Protein AF-A0A6J5FB71-F1 (afdb_monomer)

Nearest PDB structures (foldseek):
  8q3w-assembly1_A  TM=9.561E-01  e=3.980E-05  Geobacillus stearothermophilus
  5bq5-assembly3_C  TM=9.610E-01  e=1.516E-04  Geobacillus stearothermophilus
  8q4d-assembly1_O  TM=8.743E-01  e=1.126E-03  Geobacillus stearothermophilus
  7bv3-assembly1_A  TM=3.740E-01  e=1.541E+00  Siraitia grosvenorii
  8wdw-assembly2_B  TM=2.388E-01  e=1.647E+00  uncultured bacterium

Foldseek 3Di:
DDAEEEAEAQQPAQDELVVVVVLLVVLVVPQPPYHYHYDYPDDLVCSCVSHPPHPCSVVSVCSDPVPDDDDDDDDDDPVVVVVVVVVVVVVVVVVVVVPDDDDPDDDPPQQDADPVRHSDPPPDDDDPPDDPVNVVVVVVVVVVVVVVCCVVCVVVVVVVVVVVPPPPPPPPDPPDDDDD

Solvent-accessible surface area (backbone atoms only — not comparable to full-atom values): 11538 Å² total; per-residue (Å²): 134,88,76,72,44,80,45,75,60,48,62,78,59,78,44,57,49,70,61,49,52,55,49,40,51,54,49,61,73,28,57,99,75,53,61,71,47,75,43,56,92,54,61,78,83,56,47,58,70,25,34,59,87,37,83,57,50,66,62,39,52,49,62,52,59,76,82,50,86,85,82,86,85,83,78,79,59,65,68,56,52,52,51,49,54,55,50,51,53,51,52,53,52,52,52,57,60,68,73,54,73,99,68,96,81,83,78,91,77,76,64,73,63,43,98,84,72,32,73,60,76,83,91,75,75,81,65,94,82,63,49,74,67,60,54,46,53,53,50,51,53,52,50,53,50,50,50,55,51,41,73,78,39,38,72,63,51,51,50,52,51,50,59,72,64,50,73,82,78,73,78,70,76,82,75,80,73,77,95,126

Structure (mmCIF, N/CA/C/O backbone):
data_AF-A0A6J5FB71-F1
#
_entry.id   AF-A0A6J5FB71-F1
#
loop_
_atom_site.group_PDB
_atom_site.id
_atom_site.type_symbol
_atom_site.label_atom_id
_atom_site.label_alt_id
_atom_site.label_comp_id
_atom_site.label_asym_id
_atom_site.label_entity_id
_atom_site.label_seq_id
_atom_site.pdbx_PDB_ins_code
_atom_site.Cartn_x
_atom_site.Cartn_y
_atom_site.Cartn_z
_atom_site.occupancy
_atom_site.B_iso_or_equiv
_atom_site.auth_seq_id
_atom_site.auth_comp_id
_atom_site.auth_asym_id
_atom_site.auth_atom_id
_atom_site.pdbx_PDB_model_num
ATOM 1 N N . MET A 1 1 ? -5.262 -21.318 -10.935 1.00 47.22 1 MET A N 1
ATOM 2 C CA . MET A 1 1 ? -5.357 -19.924 -11.424 1.00 47.22 1 MET A CA 1
ATOM 3 C C . MET A 1 1 ? -4.884 -19.038 -10.276 1.00 47.22 1 MET A C 1
ATOM 5 O O . MET A 1 1 ? -5.493 -19.114 -9.223 1.00 47.22 1 MET A O 1
ATOM 9 N N . LEU A 1 2 ? -3.740 -18.346 -10.374 1.00 54.03 2 LEU A N 1
ATOM 10 C CA . LEU A 1 2 ? -3.257 -17.538 -9.239 1.00 54.03 2 LEU A CA 1
ATOM 11 C C . LEU A 1 2 ? -4.089 -16.243 -9.140 1.00 54.03 2 LEU A C 1
ATOM 13 O O . LEU A 1 2 ? -4.237 -15.582 -10.173 1.00 54.03 2 LEU A O 1
ATOM 17 N N . PRO A 1 3 ? -4.610 -15.888 -7.951 1.00 83.75 3 PRO A N 1
ATOM 18 C CA . PRO A 1 3 ? -5.465 -14.718 -7.746 1.00 83.75 3 PRO A CA 1
ATOM 19 C C . PRO A 1 3 ? -4.721 -13.390 -7.979 1.00 83.75 3 PRO A C 1
ATOM 21 O O . PRO A 1 3 ? -3.513 -13.353 -8.267 1.00 83.75 3 PRO A O 1
ATOM 24 N N . ALA A 1 4 ? -5.458 -12.279 -7.887 1.00 83.69 4 ALA A N 1
ATOM 25 C CA . ALA A 1 4 ? -4.890 -10.932 -7.866 1.00 83.69 4 ALA A CA 1
ATOM 26 C C . ALA A 1 4 ? -3.845 -10.794 -6.740 1.00 83.69 4 ALA A C 1
ATOM 28 O O . ALA A 1 4 ? -3.968 -11.422 -5.692 1.00 83.69 4 ALA A O 1
ATOM 29 N N . THR A 1 5 ? -2.799 -9.996 -6.969 1.00 88.56 5 THR A N 1
ATOM 30 C CA . THR A 1 5 ? -1.764 -9.717 -5.958 1.00 88.56 5 THR A CA 1
ATOM 31 C C . THR A 1 5 ? -1.922 -8.289 -5.461 1.00 88.56 5 THR A C 1
ATOM 33 O O . THR A 1 5 ? -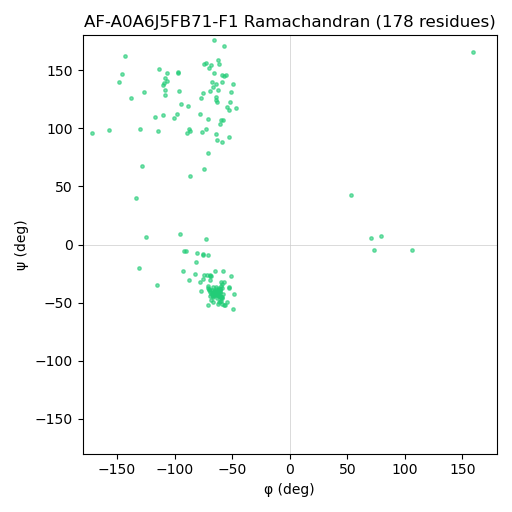1.956 -7.373 -6.281 1.00 88.56 5 THR A O 1
ATOM 36 N N . LEU A 1 6 ? -1.987 -8.113 -4.139 1.00 91.81 6 LEU A N 1
ATOM 37 C CA . LEU A 1 6 ? -1.859 -6.815 -3.480 1.00 91.81 6 LEU A CA 1
ATOM 38 C C . LEU A 1 6 ? -0.416 -6.614 -3.018 1.00 91.81 6 LEU A C 1
ATOM 40 O O . LEU A 1 6 ? 0.169 -7.496 -2.390 1.00 91.81 6 LEU A O 1
ATOM 44 N N . ILE A 1 7 ? 0.135 -5.447 -3.324 1.00 90.31 7 ILE A N 1
ATOM 45 C CA . ILE A 1 7 ? 1.408 -4.965 -2.800 1.00 90.31 7 ILE A CA 1
ATOM 46 C C . ILE A 1 7 ? 1.093 -3.702 -2.007 1.00 90.31 7 ILE A C 1
ATOM 48 O O . ILE A 1 7 ? 0.708 -2.688 -2.586 1.00 90.31 7 ILE A O 1
ATOM 52 N N . ASP A 1 8 ? 1.221 -3.785 -0.690 1.00 90.44 8 ASP A N 1
ATOM 53 C CA . ASP A 1 8 ? 0.869 -2.692 0.211 1.00 90.44 8 ASP A CA 1
ATOM 54 C C . ASP A 1 8 ? 2.103 -1.859 0.598 1.00 90.44 8 ASP A C 1
ATOM 56 O O . ASP A 1 8 ? 3.218 -2.381 0.667 1.00 90.44 8 ASP A O 1
ATOM 60 N N . GLU A 1 9 ? 1.887 -0.565 0.833 1.00 86.88 9 GLU A N 1
ATOM 61 C CA . GLU A 1 9 ? 2.846 0.403 1.383 1.00 86.88 9 GLU A CA 1
ATOM 62 C C . GLU A 1 9 ? 4.198 0.480 0.649 1.00 86.88 9 GLU A C 1
ATOM 64 O O . GLU A 1 9 ? 5.271 0.601 1.255 1.00 86.88 9 GLU A O 1
ATOM 69 N N . VAL A 1 10 ? 4.171 0.468 -0.687 1.00 85.31 10 VAL A N 1
ATOM 70 C CA . VAL A 1 10 ? 5.388 0.726 -1.464 1.00 85.31 10 VAL A CA 1
ATOM 71 C C . VAL A 1 10 ? 5.854 2.156 -1.199 1.00 85.31 10 VAL A C 1
ATOM 73 O O . VAL A 1 10 ? 5.104 3.105 -1.393 1.00 85.31 10 VAL A O 1
ATOM 76 N N . GLY A 1 11 ? 7.106 2.309 -0.767 1.00 76.12 11 GLY A N 1
ATOM 77 C CA . GLY A 1 11 ? 7.709 3.624 -0.531 1.00 76.12 11 GLY A CA 1
ATOM 78 C C . GLY A 1 11 ? 7.881 4.024 0.928 1.00 76.12 11 GLY A C 1
ATOM 79 O O . GLY A 1 11 ? 8.512 5.046 1.188 1.00 76.12 11 GLY A O 1
ATOM 80 N N . TYR A 1 12 ? 7.399 3.218 1.878 1.00 76.94 12 TYR A N 1
ATOM 81 C CA . TYR A 1 12 ? 7.570 3.515 3.302 1.00 76.94 12 TYR A CA 1
ATOM 82 C C . TYR A 1 12 ? 8.982 3.204 3.827 1.00 76.94 12 TYR A C 1
ATOM 84 O O . TYR A 1 12 ? 9.546 3.975 4.601 1.00 76.94 12 TYR A O 1
ATOM 92 N N . LEU A 1 13 ? 9.575 2.089 3.388 1.00 75.12 13 LEU A N 1
ATOM 93 C CA . LEU A 1 13 ? 10.944 1.695 3.732 1.00 75.12 13 LEU A CA 1
ATOM 94 C C . LEU A 1 13 ? 11.865 1.864 2.525 1.00 75.12 13 LEU A C 1
ATOM 96 O O . LEU A 1 13 ? 11.470 1.572 1.395 1.00 75.12 13 LEU A O 1
ATOM 100 N N . SER A 1 14 ? 13.109 2.279 2.769 1.00 70.50 14 SER A N 1
ATOM 101 C CA . SER A 1 14 ? 14.156 2.193 1.755 1.00 70.50 14 SER A CA 1
ATOM 102 C C . SER A 1 14 ? 14.500 0.725 1.512 1.00 70.50 14 SER A C 1
ATOM 104 O O . SER A 1 14 ? 14.684 -0.064 2.443 1.00 70.50 14 SER A O 1
ATOM 106 N N . TYR A 1 15 ? 14.555 0.334 0.244 1.00 74.44 15 TYR A N 1
ATOM 107 C CA . TYR A 1 15 ? 14.811 -1.051 -0.129 1.00 74.44 15 TYR A CA 1
ATOM 108 C C . TYR A 1 15 ? 16.220 -1.224 -0.675 1.00 74.44 15 TYR A C 1
ATOM 110 O O . T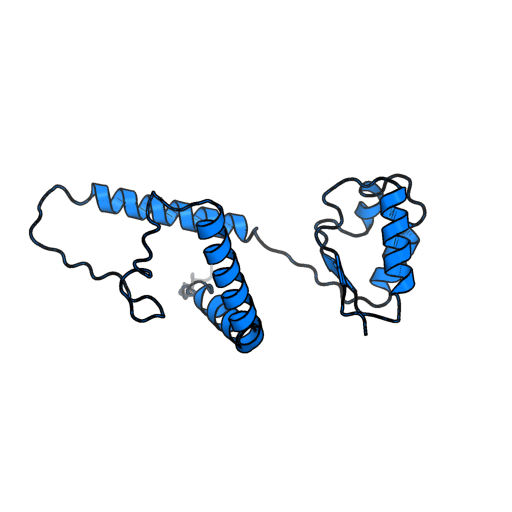YR A 1 15 ? 16.752 -0.352 -1.356 1.00 74.44 15 TYR A O 1
ATOM 118 N N . SER A 1 16 ? 16.817 -2.393 -0.429 1.00 78.06 16 SER A N 1
ATOM 119 C CA . SER A 1 16 ? 18.053 -2.757 -1.124 1.00 78.06 16 SER A CA 1
ATOM 120 C C . SER A 1 16 ? 17.775 -3.117 -2.588 1.00 78.06 16 SER A C 1
ATOM 122 O O . SER A 1 16 ? 16.679 -3.578 -2.917 1.00 78.06 16 SER A O 1
ATOM 124 N N . ASN A 1 17 ? 18.788 -2.986 -3.451 1.00 78.00 17 ASN A N 1
ATOM 125 C CA . ASN A 1 17 ? 18.700 -3.302 -4.887 1.00 78.00 17 ASN A CA 1
ATOM 126 C C . ASN A 1 17 ? 18.069 -4.673 -5.161 1.00 78.00 17 ASN A C 1
ATOM 128 O O . ASN A 1 17 ? 17.159 -4.788 -5.974 1.00 78.00 17 ASN A O 1
ATOM 132 N N . ARG A 1 18 ? 18.452 -5.696 -4.387 1.00 80.75 18 ARG A N 1
ATOM 133 C CA . ARG A 1 18 ? 17.897 -7.050 -4.525 1.00 80.75 18 ARG A CA 1
ATOM 134 C C . ARG A 1 18 ? 16.376 -7.091 -4.342 1.00 80.75 18 ARG A C 1
ATOM 136 O O . ARG A 1 18 ? 15.693 -7.844 -5.027 1.00 80.75 18 ARG A O 1
ATOM 143 N N . HIS A 1 19 ? 15.824 -6.292 -3.430 1.00 81.88 19 HIS A N 1
ATOM 144 C CA . HIS A 1 19 ? 14.375 -6.229 -3.225 1.00 81.88 19 HIS A CA 1
ATOM 145 C C . HIS A 1 19 ? 13.654 -5.460 -4.340 1.00 81.88 19 HIS A C 1
ATOM 147 O O . HIS A 1 19 ? 12.463 -5.702 -4.554 1.00 81.88 19 HIS A O 1
ATOM 153 N N . ALA A 1 20 ? 14.346 -4.536 -5.013 1.00 81.69 20 ALA A N 1
ATOM 154 C CA . ALA A 1 20 ? 13.845 -3.861 -6.207 1.00 81.69 20 ALA A CA 1
ATOM 155 C C . ALA A 1 20 ? 13.751 -4.854 -7.372 1.00 81.69 20 ALA A C 1
ATOM 157 O O . ALA A 1 20 ? 12.691 -4.986 -7.978 1.00 81.69 20 ALA A O 1
ATOM 158 N N . ASP A 1 21 ? 14.815 -5.630 -7.594 1.00 83.75 21 ASP A N 1
ATOM 159 C CA . ASP A 1 21 ? 14.895 -6.623 -8.669 1.00 83.75 21 ASP A CA 1
ATOM 160 C C . ASP A 1 21 ? 13.838 -7.722 -8.517 1.00 83.75 21 ASP A C 1
ATOM 162 O O . ASP A 1 21 ? 13.153 -8.063 -9.480 1.00 83.75 21 ASP A O 1
ATOM 166 N N . LEU A 1 22 ? 13.620 -8.219 -7.294 1.00 86.31 22 LEU A N 1
ATOM 167 C CA . LEU A 1 22 ? 12.56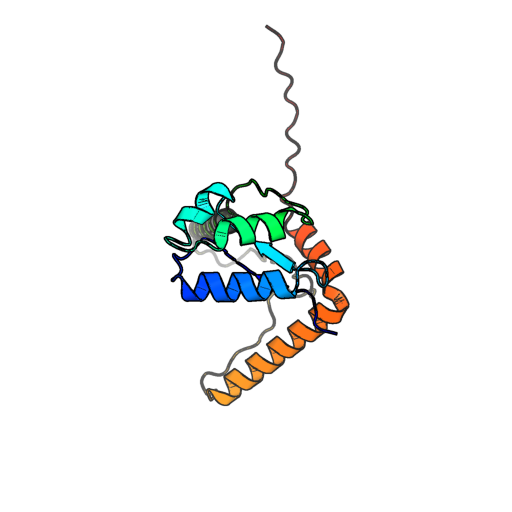8 -9.205 -7.017 1.00 86.31 22 LEU A CA 1
ATOM 168 C C . LEU A 1 22 ? 11.163 -8.662 -7.313 1.00 86.31 22 LEU A C 1
ATOM 170 O O . LEU A 1 22 ? 10.313 -9.373 -7.852 1.00 86.31 22 LEU A O 1
ATOM 174 N N . ARG A 1 23 ? 10.900 -7.391 -6.986 1.00 84.94 23 ARG A N 1
ATOM 175 C CA . ARG A 1 23 ? 9.620 -6.749 -7.319 1.00 84.94 23 ARG A CA 1
ATOM 176 C C . ARG A 1 23 ? 9.475 -6.506 -8.809 1.00 84.94 23 ARG A C 1
ATOM 178 O O . ARG A 1 23 ? 8.389 -6.713 -9.348 1.00 84.94 23 ARG A O 1
ATOM 185 N N . PHE A 1 24 ? 10.559 -6.119 -9.470 1.00 87.19 24 PHE A N 1
ATOM 186 C CA . PHE A 1 24 ? 10.595 -5.984 -10.914 1.00 87.19 24 PHE A CA 1
ATOM 187 C C . PHE A 1 24 ? 10.284 -7.305 -11.612 1.00 87.19 24 PHE A C 1
ATOM 189 O O . PHE A 1 24 ? 9.456 -7.331 -12.522 1.00 87.19 24 PHE A O 1
ATOM 196 N N . GLU A 1 25 ? 10.876 -8.407 -11.160 1.00 88.31 25 GLU A N 1
ATOM 197 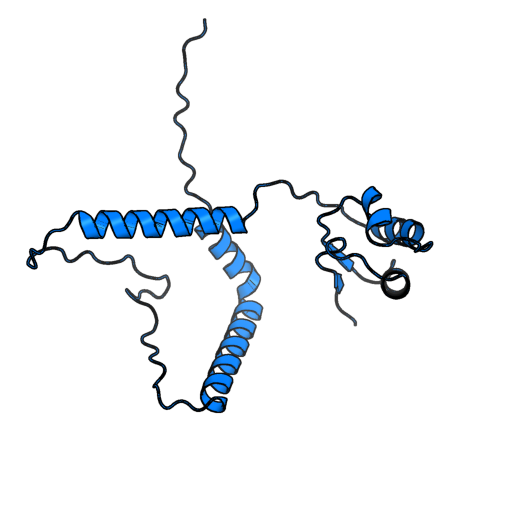C CA . GLU A 1 25 ? 10.606 -9.735 -11.696 1.00 88.31 25 GLU A CA 1
ATOM 198 C C . GLU A 1 25 ? 9.146 -10.152 -11.471 1.00 88.31 25 GLU A C 1
ATOM 200 O O . GLU A 1 25 ? 8.479 -10.601 -12.408 1.00 88.31 25 GLU A O 1
ATOM 205 N N . LEU A 1 26 ? 8.616 -9.951 -10.260 1.00 89.31 26 LEU A N 1
ATOM 206 C CA . LEU A 1 26 ? 7.218 -10.240 -9.936 1.00 89.31 26 LEU A CA 1
ATOM 207 C C . LEU A 1 26 ? 6.257 -9.471 -10.850 1.00 89.31 26 LEU A C 1
ATOM 209 O O . LEU A 1 26 ? 5.366 -10.070 -11.456 1.00 89.31 26 LEU A O 1
ATOM 213 N N . ILE A 1 27 ? 6.437 -8.153 -10.955 1.00 89.62 27 ILE A N 1
ATOM 214 C CA . ILE A 1 27 ? 5.569 -7.290 -11.762 1.00 89.62 27 ILE A CA 1
ATOM 215 C C . ILE A 1 27 ? 5.723 -7.630 -13.244 1.00 89.62 27 ILE A C 1
ATOM 217 O O . ILE A 1 27 ? 4.720 -7.771 -13.937 1.00 89.62 27 ILE A O 1
ATOM 221 N N . SER A 1 28 ? 6.944 -7.877 -13.721 1.00 89.12 28 SER A N 1
ATOM 222 C CA . SER A 1 28 ? 7.197 -8.275 -15.110 1.00 89.12 28 SER A CA 1
ATOM 223 C C . SER A 1 28 ? 6.517 -9.593 -15.478 1.00 89.12 28 SER A C 1
ATOM 225 O O . SER A 1 28 ? 5.946 -9.697 -16.558 1.00 89.12 28 SER A O 1
ATOM 227 N N . ARG A 1 29 ? 6.510 -10.587 -14.581 1.00 88.69 29 ARG A N 1
ATOM 228 C CA . ARG A 1 29 ? 5.823 -11.873 -14.808 1.00 88.69 29 ARG A CA 1
ATOM 229 C C . ARG A 1 29 ? 4.296 -11.750 -14.806 1.00 88.69 29 ARG A C 1
ATOM 231 O O . ARG A 1 29 ? 3.618 -12.590 -15.392 1.00 88.69 29 ARG A O 1
ATOM 238 N N . ARG A 1 30 ? 3.741 -10.754 -14.108 1.00 89.31 30 ARG A N 1
ATOM 239 C CA . ARG A 1 30 ? 2.286 -10.518 -14.027 1.00 89.31 30 ARG A CA 1
ATOM 240 C C . ARG A 1 30 ? 1.778 -9.543 -15.083 1.00 89.31 30 ARG A C 1
ATOM 242 O O . ARG A 1 30 ? 0.591 -9.584 -15.411 1.00 89.31 30 ARG A O 1
ATOM 249 N N . TYR A 1 31 ? 2.655 -8.696 -15.609 1.00 88.88 31 TYR A N 1
ATOM 250 C CA . TYR A 1 31 ? 2.340 -7.676 -16.595 1.00 88.88 31 TYR A CA 1
ATOM 251 C C . TYR A 1 31 ? 1.585 -8.268 -17.793 1.00 88.88 31 TYR A C 1
ATOM 253 O O . TYR A 1 31 ? 2.034 -9.213 -18.436 1.00 88.88 31 TYR A O 1
ATOM 261 N N . GLY A 1 32 ? 0.393 -7.732 -18.060 1.00 80.06 32 GLY A N 1
ATOM 262 C CA . GLY A 1 32 ? -0.469 -8.169 -19.162 1.00 80.06 32 GLY A CA 1
ATOM 263 C C . GLY A 1 32 ? -1.171 -9.519 -18.973 1.00 80.06 32 GLY A C 1
ATOM 264 O O . GLY A 1 32 ? -1.994 -9.864 -19.815 1.00 80.06 32 GLY A O 1
ATOM 265 N N . ALA A 1 33 ? -0.897 -10.252 -17.888 1.00 84.69 33 ALA A N 1
ATOM 266 C CA . ALA A 1 33 ? -1.462 -11.578 -17.637 1.00 84.69 33 ALA A CA 1
ATOM 267 C C . ALA A 1 33 ? -2.378 -11.637 -16.405 1.00 84.69 33 ALA A C 1
ATOM 269 O O . ALA A 1 33 ? -3.338 -12.407 -16.400 1.00 84.69 33 ALA A O 1
ATOM 270 N N . ARG A 1 34 ? -2.083 -10.879 -15.336 1.00 87.12 34 ARG A N 1
ATOM 271 C CA . ARG A 1 34 ? -2.843 -10.927 -14.073 1.00 87.12 34 ARG A CA 1
ATOM 272 C C . ARG A 1 34 ? -2.932 -9.567 -13.388 1.00 87.12 34 ARG A C 1
ATOM 274 O O . ARG A 1 34 ? -1.968 -8.806 -13.384 1.00 87.12 34 ARG A O 1
ATOM 281 N N . SER A 1 35 ? -4.052 -9.324 -12.708 1.00 89.00 35 SER A N 1
ATOM 282 C CA . SER A 1 35 ? -4.282 -8.096 -11.942 1.00 89.00 35 SER A CA 1
ATOM 283 C C . SER A 1 35 ? -3.299 -7.955 -10.779 1.00 89.00 35 SER A C 1
ATOM 285 O O . SER A 1 35 ? -2.991 -8.930 -10.077 1.00 89.00 35 SER A O 1
ATOM 287 N N . THR A 1 36 ? -2.812 -6.732 -10.588 1.00 90.56 36 THR A N 1
ATOM 288 C CA . THR A 1 36 ? -1.897 -6.346 -9.511 1.00 90.56 36 THR A CA 1
ATOM 289 C C . THR A 1 36 ? -2.361 -5.004 -8.963 1.00 90.56 36 THR A C 1
ATOM 291 O O . THR A 1 36 ? -2.545 -4.068 -9.734 1.00 90.56 36 THR A O 1
ATOM 294 N N . ILE A 1 37 ? -2.577 -4.931 -7.654 1.00 92.62 37 ILE A N 1
ATOM 295 C CA . ILE A 1 37 ? -2.958 -3.709 -6.944 1.00 92.62 37 ILE A CA 1
ATOM 296 C C . ILE A 1 37 ? -1.754 -3.273 -6.122 1.00 92.62 37 ILE A C 1
ATOM 298 O O . ILE A 1 37 ? -1.140 -4.096 -5.443 1.00 92.62 37 ILE A O 1
ATOM 302 N N . VAL A 1 38 ? -1.419 -1.990 -6.198 1.00 91.69 38 VAL A N 1
ATOM 303 C CA . VAL A 1 38 ? -0.310 -1.400 -5.450 1.00 91.69 38 VAL A CA 1
ATOM 304 C C . VAL A 1 38 ? -0.824 -0.198 -4.675 1.00 91.69 38 VAL A C 1
ATOM 306 O O . VAL A 1 38 ? -1.480 0.663 -5.258 1.00 91.69 38 VAL A O 1
ATOM 309 N N . THR A 1 39 ? -0.508 -0.125 -3.386 1.00 92.62 39 THR A N 1
ATOM 310 C CA . THR A 1 39 ? -0.710 1.084 -2.583 1.00 92.62 39 THR A CA 1
ATOM 311 C C . THR A 1 39 ? 0.646 1.740 -2.323 1.00 92.62 39 THR A C 1
ATOM 313 O O . THR A 1 39 ? 1.670 1.078 -2.133 1.00 92.62 39 THR A O 1
ATOM 316 N N . THR A 1 40 ? 0.673 3.067 -2.380 1.00 90.75 40 THR A N 1
ATOM 317 C CA . THR A 1 40 ? 1.875 3.869 -2.148 1.00 90.75 40 THR A CA 1
ATOM 318 C C . THR A 1 40 ? 1.466 5.188 -1.521 1.00 90.75 40 THR A C 1
ATOM 320 O O . THR A 1 40 ? 0.457 5.780 -1.902 1.00 90.75 40 THR A O 1
ATOM 323 N N . ASN A 1 41 ? 2.255 5.651 -0.558 1.00 90.25 41 ASN A N 1
ATOM 324 C CA . ASN A 1 41 ? 2.147 7.000 -0.007 1.00 90.25 41 ASN A CA 1
ATOM 325 C C . ASN A 1 41 ? 3.057 8.001 -0.738 1.00 90.25 41 ASN A C 1
ATOM 327 O O . ASN A 1 41 ? 3.012 9.189 -0.433 1.00 90.25 41 ASN A O 1
ATOM 331 N N . LYS A 1 42 ? 3.888 7.524 -1.673 1.00 87.81 42 LYS A N 1
ATOM 332 C CA . LYS A 1 42 ? 4.793 8.339 -2.481 1.00 87.81 42 LYS A CA 1
ATOM 333 C C . LYS A 1 42 ? 4.338 8.409 -3.938 1.00 87.81 42 LYS A C 1
ATOM 335 O O . LYS A 1 42 ? 3.948 7.375 -4.500 1.00 87.81 42 LYS A O 1
ATOM 340 N N . PRO A 1 43 ? 4.431 9.582 -4.582 1.00 88.12 43 PRO A N 1
ATOM 341 C CA . PRO A 1 43 ? 4.203 9.701 -6.013 1.00 88.12 43 PRO A CA 1
ATOM 342 C C . PRO A 1 43 ? 5.322 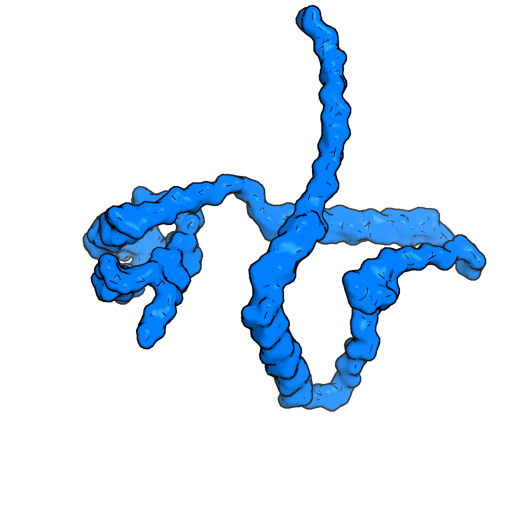8.987 -6.790 1.00 88.12 43 PRO A C 1
ATOM 344 O O . PRO A 1 43 ? 6.448 8.858 -6.308 1.00 88.12 43 PRO A O 1
ATOM 347 N N . PHE A 1 44 ? 5.035 8.537 -8.015 1.00 87.62 44 PHE A N 1
ATOM 348 C CA . PHE A 1 44 ? 5.992 7.776 -8.832 1.00 87.62 44 PHE A CA 1
ATOM 349 C C . PHE A 1 44 ? 7.376 8.431 -9.025 1.00 87.62 44 PHE A C 1
ATOM 351 O O . PHE A 1 44 ? 8.360 7.693 -9.016 1.00 87.62 44 PHE A O 1
ATOM 358 N N . PRO A 1 45 ? 7.522 9.768 -9.155 1.00 85.25 45 PRO A N 1
ATOM 359 C CA . PRO A 1 45 ? 8.844 10.396 -9.253 1.00 85.25 45 PRO A CA 1
ATOM 360 C C . PRO A 1 45 ? 9.744 10.133 -8.033 1.00 85.25 45 PRO A C 1
ATOM 362 O O . PRO A 1 45 ? 10.948 9.915 -8.183 1.00 85.25 45 PRO A O 1
ATOM 365 N N . GLU A 1 46 ? 9.158 10.068 -6.834 1.00 86.88 46 GLU A N 1
ATOM 366 C CA . GLU A 1 46 ? 9.878 9.799 -5.582 1.00 86.88 46 GLU A CA 1
ATOM 367 C C . GLU A 1 46 ? 10.272 8.326 -5.412 1.00 86.88 46 GLU A C 1
ATOM 369 O O . GLU A 1 46 ? 11.026 7.983 -4.502 1.00 86.88 46 GLU A O 1
ATOM 374 N N . TRP A 1 47 ? 9.810 7.419 -6.277 1.00 85.56 47 TRP A N 1
ATOM 375 C CA . TRP A 1 47 ? 10.214 6.012 -6.192 1.00 85.56 47 TRP A CA 1
ATOM 376 C C . TRP A 1 47 ? 11.709 5.822 -6.468 1.00 85.56 47 TRP A C 1
ATOM 378 O O . TRP A 1 47 ? 12.305 4.862 -5.991 1.00 85.56 47 TRP A O 1
ATOM 388 N N . SER A 1 48 ? 12.346 6.757 -7.171 1.00 81.06 48 SER A N 1
ATOM 389 C CA . SER A 1 48 ? 13.805 6.779 -7.319 1.00 81.06 48 SER A CA 1
ATOM 390 C C . SER A 1 48 ? 14.546 6.883 -5.973 1.00 81.06 48 SER A C 1
ATOM 392 O O . SER A 1 48 ? 15.607 6.283 -5.813 1.00 81.06 48 SER A O 1
ATOM 394 N N . GLU A 1 49 ? 13.963 7.561 -4.979 1.00 80.50 49 GLU A N 1
ATOM 395 C CA . GLU A 1 49 ? 14.528 7.704 -3.627 1.00 80.50 49 GLU A CA 1
ATOM 396 C C . GLU A 1 49 ? 14.322 6.448 -2.775 1.00 80.50 49 GLU A C 1
ATOM 398 O O . GLU A 1 49 ? 15.141 6.107 -1.923 1.00 80.50 49 GLU A O 1
ATOM 403 N N . VAL A 1 50 ? 13.210 5.751 -3.009 1.00 77.81 50 VAL A N 1
ATOM 404 C CA . VAL A 1 50 ? 12.824 4.524 -2.298 1.00 77.81 50 VAL A CA 1
ATOM 405 C C . VAL A 1 50 ? 13.751 3.359 -2.662 1.00 77.81 50 VAL A C 1
ATOM 407 O O . VAL A 1 50 ? 13.998 2.463 -1.849 1.00 77.81 50 VAL A O 1
ATOM 410 N N . PHE A 1 51 ? 14.273 3.377 -3.887 1.00 76.75 51 PHE A N 1
ATOM 411 C CA . PHE A 1 51 ? 15.100 2.325 -4.459 1.00 76.75 51 PHE A CA 1
ATOM 412 C C . PHE A 1 51 ? 16.399 2.909 -5.035 1.00 76.75 51 PHE A C 1
ATOM 414 O O . PHE A 1 51 ? 16.609 2.913 -6.255 1.00 76.75 51 PHE A O 1
ATOM 421 N N . PRO A 1 52 ? 17.287 3.416 -4.165 1.00 66.81 52 PRO A N 1
ATOM 422 C CA . PRO A 1 52 ? 18.520 4.040 -4.608 1.00 66.81 52 PRO A CA 1
ATOM 423 C C . PRO A 1 52 ? 19.393 2.993 -5.308 1.00 66.81 52 PRO A C 1
ATOM 425 O O . PRO A 1 52 ? 19.700 1.959 -4.721 1.00 66.81 52 PRO A O 1
ATOM 428 N N . ASN A 1 53 ? 19.835 3.290 -6.536 1.00 65.50 53 ASN A N 1
ATOM 429 C CA . ASN A 1 53 ? 20.676 2.443 -7.406 1.00 65.50 53 ASN A CA 1
ATOM 430 C C . ASN A 1 53 ? 19.965 1.307 -8.168 1.00 65.50 53 ASN A C 1
ATOM 432 O O . ASN A 1 53 ? 20.631 0.516 -8.841 1.00 65.50 53 ASN A O 1
ATOM 436 N N . ALA A 1 54 ? 18.635 1.225 -8.129 1.00 69.00 54 ALA A N 1
ATOM 437 C CA . ALA A 1 54 ? 17.895 0.239 -8.909 1.00 69.00 54 ALA A CA 1
ATOM 438 C C . ALA A 1 54 ? 17.593 0.763 -10.326 1.00 69.00 54 ALA A C 1
ATOM 440 O O . ALA A 1 54 ? 16.610 1.469 -10.556 1.00 69.00 54 ALA A O 1
ATOM 441 N N . ALA A 1 55 ? 18.412 0.371 -11.309 1.00 75.31 55 ALA A N 1
ATOM 442 C CA . ALA A 1 55 ? 18.193 0.705 -12.724 1.00 75.31 55 ALA A CA 1
ATOM 443 C C . ALA A 1 55 ? 16.827 0.214 -13.253 1.00 75.31 55 ALA A C 1
ATOM 445 O O . ALA A 1 55 ? 16.282 0.762 -14.211 1.00 75.31 55 ALA A O 1
ATOM 446 N N . CYS A 1 56 ? 16.248 -0.803 -12.606 1.00 83.12 56 CYS A N 1
ATOM 447 C CA . CYS A 1 56 ? 14.971 -1.399 -12.976 1.00 83.12 56 CYS A CA 1
ATOM 448 C C . CYS A 1 56 ? 13.742 -0.550 -12.597 1.00 83.12 56 CYS A C 1
ATOM 450 O O . CYS A 1 56 ? 12.646 -0.871 -13.047 1.00 83.12 56 CYS A O 1
ATOM 452 N N . ILE A 1 57 ? 13.887 0.540 -11.830 1.00 86.81 57 ILE A N 1
ATOM 453 C CA . ILE A 1 57 ? 12.747 1.324 -11.317 1.00 86.81 57 ILE A CA 1
ATOM 454 C C . ILE A 1 57 ? 11.959 2.031 -12.403 1.00 86.81 57 ILE A C 1
ATOM 456 O O . ILE A 1 57 ? 10.733 1.962 -12.409 1.00 86.81 57 ILE A O 1
ATOM 460 N N . VAL A 1 58 ? 12.644 2.669 -13.349 1.00 86.56 58 VAL A N 1
ATOM 461 C CA . VAL A 1 58 ? 11.973 3.344 -14.469 1.00 86.56 58 VAL A CA 1
ATOM 462 C C . VAL A 1 58 ? 11.146 2.328 -15.256 1.00 86.56 58 VAL A C 1
ATOM 464 O O . VAL A 1 58 ? 9.967 2.536 -15.524 1.00 86.56 58 VAL A O 1
ATOM 467 N N . ALA A 1 59 ? 11.745 1.170 -15.528 1.00 88.88 59 ALA A N 1
ATOM 468 C CA . ALA A 1 59 ? 11.112 0.066 -16.233 1.00 88.88 59 ALA A CA 1
ATOM 469 C C . ALA A 1 59 ? 9.980 -0.600 -15.416 1.00 88.88 59 ALA A C 1
ATOM 471 O O . ALA A 1 59 ? 9.058 -1.182 -15.992 1.00 88.88 59 ALA A O 1
ATOM 472 N N . LEU A 1 60 ? 10.049 -0.545 -14.083 1.00 89.19 60 LEU A N 1
ATOM 473 C CA . LEU A 1 60 ? 9.019 -1.028 -13.169 1.00 89.19 60 LEU A CA 1
ATOM 474 C C . LEU A 1 60 ? 7.784 -0.129 -13.196 1.00 89.19 60 LEU A C 1
ATOM 476 O O . LEU A 1 60 ? 6.672 -0.619 -13.384 1.00 89.19 60 LEU A O 1
ATOM 480 N N . VAL A 1 61 ? 7.996 1.175 -13.011 1.00 89.81 61 VAL A N 1
ATOM 481 C CA . VAL A 1 61 ? 6.938 2.190 -13.014 1.00 89.81 61 VAL A CA 1
ATOM 482 C C . VAL A 1 61 ? 6.236 2.209 -14.368 1.00 89.81 61 VAL A C 1
ATOM 484 O O . VAL A 1 61 ? 5.011 2.174 -14.406 1.00 89.81 61 VAL A O 1
ATOM 487 N N . ASP A 1 62 ? 6.991 2.158 -15.467 1.00 88.94 62 ASP A N 1
ATOM 488 C CA . ASP A 1 62 ? 6.444 2.083 -16.826 1.00 88.94 62 ASP A CA 1
ATOM 489 C C . ASP A 1 62 ? 5.461 0.908 -16.993 1.00 88.94 62 ASP A C 1
ATOM 491 O O . ASP A 1 62 ? 4.308 1.091 -17.388 1.00 88.94 62 ASP A O 1
ATOM 495 N N . ARG A 1 63 ? 5.863 -0.299 -16.569 1.00 89.88 63 ARG A N 1
ATOM 496 C CA . ARG A 1 63 ? 5.004 -1.495 -16.624 1.00 89.88 63 ARG A CA 1
ATOM 497 C C . ARG A 1 63 ? 3.762 -1.388 -15.745 1.00 89.88 63 ARG A C 1
ATOM 499 O O . ARG A 1 63 ? 2.720 -1.921 -16.125 1.00 89.88 63 ARG A O 1
ATOM 506 N N . LEU A 1 64 ? 3.871 -0.761 -14.573 1.00 89.12 64 LEU A N 1
ATOM 507 C CA . LEU A 1 64 ? 2.727 -0.549 -13.688 1.00 89.12 64 LEU A CA 1
ATOM 508 C C . LEU A 1 64 ? 1.730 0.420 -14.324 1.00 89.12 64 LEU A C 1
ATOM 510 O O . LEU A 1 64 ? 0.552 0.098 -14.409 1.00 89.12 64 LEU A O 1
ATOM 514 N N . VAL A 1 65 ? 2.198 1.569 -14.811 1.00 90.00 65 VAL A N 1
ATOM 515 C CA . VAL A 1 65 ? 1.329 2.654 -15.288 1.00 90.00 65 VAL A CA 1
ATOM 516 C C . VAL A 1 65 ? 0.707 2.347 -16.653 1.00 90.00 65 VAL A C 1
ATOM 518 O O . VAL A 1 65 ? -0.422 2.756 -16.905 1.00 90.00 65 VAL A O 1
ATOM 521 N N . HIS A 1 66 ? 1.373 1.572 -17.516 1.00 89.50 66 HIS A N 1
ATOM 522 C CA . HIS A 1 66 ? 0.898 1.313 -18.882 1.00 89.50 66 HIS A CA 1
ATOM 523 C C . HIS A 1 66 ? -0.512 0.690 -18.966 1.00 89.50 66 HIS A C 1
ATOM 525 O O . HIS A 1 66 ? -1.245 0.944 -19.920 1.00 89.50 66 HIS A O 1
ATOM 531 N N . ARG A 1 67 ? -0.912 -0.131 -17.982 1.00 86.88 67 ARG A N 1
ATOM 532 C CA . ARG A 1 67 ? -2.262 -0.728 -17.897 1.00 86.88 67 ARG A CA 1
ATOM 533 C C . ARG A 1 67 ? -2.860 -0.612 -16.492 1.00 86.88 67 ARG A C 1
ATOM 535 O O . ARG A 1 67 ? -3.465 -1.570 -16.009 1.00 86.88 67 ARG A O 1
ATOM 542 N N . ALA A 1 68 ? -2.668 0.528 -15.832 1.00 89.69 68 ALA A N 1
ATOM 543 C CA . ALA A 1 68 ? -3.245 0.786 -14.515 1.00 89.69 68 ALA A CA 1
ATOM 544 C C . ALA A 1 68 ? -4.289 1.900 -14.537 1.00 89.69 68 ALA A C 1
ATOM 546 O O . ALA A 1 68 ? -4.206 2.857 -15.302 1.00 89.69 68 ALA A O 1
ATOM 547 N N . GLU A 1 69 ? -5.234 1.783 -13.613 1.00 91.75 69 GLU A N 1
ATOM 548 C CA . GLU A 1 69 ? -6.045 2.894 -13.144 1.00 91.75 69 GLU A CA 1
ATOM 549 C C . GLU A 1 69 ? -5.373 3.464 -11.890 1.00 91.75 69 GLU A C 1
ATOM 551 O O . GLU A 1 69 ? -5.146 2.744 -10.915 1.00 91.75 69 GLU A O 1
ATOM 556 N N . VAL A 1 70 ? -5.002 4.745 -11.927 1.00 90.94 70 VAL A N 1
ATOM 557 C CA . VAL A 1 70 ? -4.343 5.418 -10.802 1.00 90.94 70 VAL A CA 1
ATOM 558 C C . VAL A 1 70 ? -5.390 6.198 -10.020 1.00 90.94 70 VAL A C 1
ATOM 560 O O . VAL A 1 70 ? -5.927 7.191 -10.506 1.00 90.94 70 VAL A O 1
ATOM 563 N N . ILE A 1 71 ? -5.658 5.755 -8.794 1.00 92.38 71 ILE A N 1
ATOM 564 C CA . ILE A 1 71 ? -6.609 6.402 -7.892 1.00 92.38 71 ILE A CA 1
ATOM 565 C C . ILE A 1 71 ? -5.819 7.242 -6.890 1.00 92.38 71 ILE A C 1
ATOM 567 O O . ILE A 1 71 ? -5.154 6.701 -6.006 1.00 92.38 71 ILE A O 1
ATOM 571 N N . SER A 1 72 ? -5.894 8.568 -7.026 1.00 90.44 72 SER A N 1
ATOM 572 C CA . SER A 1 72 ? -5.363 9.487 -6.015 1.00 90.44 72 SER A CA 1
ATOM 573 C C . SER A 1 72 ? -6.326 9.557 -4.834 1.00 90.44 72 SER A C 1
ATOM 575 O O . SER A 1 72 ? -7.518 9.815 -5.014 1.00 90.44 72 SER A O 1
ATOM 577 N N . ILE A 1 73 ? -5.819 9.314 -3.625 1.00 89.50 73 ILE A N 1
ATOM 578 C CA . ILE A 1 73 ? -6.600 9.399 -2.391 1.00 89.50 73 ILE A CA 1
ATOM 579 C C . ILE A 1 73 ? -6.104 10.605 -1.604 1.00 89.50 73 ILE A C 1
ATOM 581 O O . ILE A 1 73 ? -5.002 10.596 -1.059 1.00 89.50 73 ILE A O 1
ATOM 585 N N . GLU A 1 74 ? -6.953 11.622 -1.511 1.00 88.50 74 GLU A N 1
ATOM 586 C CA . GLU A 1 74 ? -6.710 12.820 -0.713 1.00 88.50 74 GLU A CA 1
ATOM 587 C C . GLU A 1 74 ? -7.656 12.845 0.490 1.00 88.50 74 GLU A C 1
ATOM 589 O O . GLU A 1 74 ? -8.846 12.539 0.381 1.00 88.50 74 GLU A O 1
ATOM 594 N N . GLY A 1 75 ? -7.132 13.202 1.661 1.00 88.75 75 GLY A N 1
ATOM 595 C CA . GLY A 1 75 ? -7.940 13.333 2.867 1.00 88.75 75 GLY A CA 1
ATOM 596 C C . GLY A 1 75 ? -7.132 13.255 4.154 1.00 88.75 75 GLY A C 1
ATOM 597 O O . GLY A 1 75 ? -5.976 12.832 4.175 1.00 88.75 75 GLY A O 1
ATOM 598 N N . GLU A 1 76 ? -7.760 13.660 5.258 1.00 86.38 76 GLU A N 1
ATOM 599 C CA . GLU A 1 76 ? -7.166 13.496 6.582 1.00 86.38 76 GLU A CA 1
ATOM 600 C C . GLU A 1 76 ? -7.034 12.012 6.950 1.00 86.38 76 GLU A C 1
ATOM 602 O O . GLU A 1 76 ? -7.878 11.179 6.606 1.00 86.38 76 GLU A O 1
ATOM 607 N N . SER A 1 77 ? -5.993 11.689 7.723 1.00 89.50 77 SER A N 1
ATOM 608 C CA . SER A 1 77 ? -5.789 10.337 8.241 1.00 89.50 77 SER A CA 1
ATOM 609 C C . SER A 1 77 ? -7.026 9.852 8.992 1.00 89.50 77 SER A C 1
ATOM 611 O O . SER A 1 77 ? -7.397 10.380 10.046 1.00 89.50 77 SER A O 1
ATOM 613 N N . TYR A 1 78 ? -7.624 8.773 8.488 1.00 89.56 78 TYR A N 1
ATOM 614 C CA . TYR A 1 78 ? -8.765 8.141 9.140 1.00 89.56 78 TYR A CA 1
ATOM 615 C C . TYR A 1 78 ? -8.420 7.686 10.568 1.00 89.56 78 TYR A C 1
ATOM 617 O O . TYR A 1 78 ? -9.228 7.814 11.488 1.00 89.56 78 TYR A O 1
ATOM 625 N N . ARG A 1 79 ? -7.172 7.250 10.786 1.00 86.62 79 ARG A N 1
ATOM 626 C CA . ARG A 1 79 ? -6.661 6.862 12.110 1.00 86.62 79 ARG A CA 1
ATOM 627 C C . ARG A 1 79 ? -6.638 8.048 13.081 1.00 86.62 79 ARG A C 1
ATOM 629 O O . ARG A 1 79 ? -6.964 7.879 14.256 1.00 86.62 79 ARG A O 1
ATOM 636 N N . LEU A 1 80 ? -6.286 9.245 12.598 1.00 87.81 80 LEU A N 1
ATOM 637 C CA . LEU A 1 80 ? -6.287 10.472 13.401 1.00 87.81 80 LEU A CA 1
ATOM 638 C C . LEU A 1 80 ? -7.712 10.890 13.772 1.00 87.81 80 LEU A C 1
ATOM 640 O O . LEU A 1 80 ? -7.963 11.242 14.925 1.00 87.81 80 LEU A O 1
ATOM 644 N N . LYS A 1 81 ? -8.647 10.798 12.821 1.00 87.75 81 LYS A N 1
ATOM 645 C CA . LYS A 1 81 ? -10.069 11.050 13.068 1.00 87.75 81 LYS A CA 1
ATOM 646 C C . LYS A 1 81 ? -10.608 10.149 14.183 1.00 87.75 81 LYS A C 1
ATOM 648 O O . LYS A 1 81 ? -11.131 10.657 15.172 1.00 87.75 81 LYS A O 1
ATOM 653 N N . GLU A 1 82 ? -10.399 8.835 14.088 1.00 90.94 82 GLU A N 1
ATOM 654 C CA . GLU A 1 82 ? -10.839 7.908 15.139 1.00 90.94 82 GLU A CA 1
ATOM 655 C C . GLU A 1 82 ? -10.158 8.189 16.489 1.00 90.94 82 GLU A C 1
ATOM 657 O O . GLU A 1 82 ? -10.778 8.064 17.546 1.00 90.94 82 GLU A O 1
ATOM 662 N N . ALA A 1 83 ? -8.877 8.573 16.490 1.00 90.00 83 ALA A N 1
ATOM 663 C CA . ALA A 1 83 ? -8.167 8.920 17.719 1.00 90.00 83 ALA A CA 1
ATOM 664 C C . ALA A 1 83 ? -8.763 10.163 18.404 1.00 90.00 83 ALA A C 1
ATOM 666 O O . ALA A 1 83 ? -8.920 10.164 19.632 1.00 90.00 83 ALA A O 1
ATOM 667 N N . ARG A 1 84 ? -9.141 11.190 17.630 1.00 90.50 84 ARG A N 1
ATOM 668 C CA . ARG A 1 84 ? -9.841 12.383 18.133 1.00 90.50 84 ARG A CA 1
ATOM 669 C C . ARG A 1 84 ? -11.201 12.013 18.721 1.00 90.50 84 ARG A C 1
ATOM 671 O O . ARG A 1 84 ? -11.441 12.294 19.893 1.00 90.50 84 ARG A O 1
ATOM 678 N N . GLU A 1 85 ? -12.019 11.264 17.982 1.00 91.94 85 GLU A N 1
ATOM 679 C CA . GLU A 1 85 ? -13.343 10.812 18.437 1.00 91.94 85 GLU A CA 1
ATOM 680 C C . GLU A 1 85 ? -13.262 9.985 19.733 1.00 91.94 85 GLU A C 1
ATOM 682 O O . GLU A 1 85 ? -14.031 10.201 20.675 1.00 91.94 85 GLU A O 1
ATOM 687 N N . ARG A 1 86 ? -12.280 9.075 19.841 1.00 90.00 86 ARG A N 1
ATOM 688 C CA . ARG A 1 86 ? -12.030 8.302 21.073 1.00 90.00 86 ARG A CA 1
ATOM 689 C C . ARG A 1 86 ? -11.652 9.197 22.253 1.00 90.00 86 ARG A C 1
ATOM 691 O O . ARG A 1 86 ? -12.082 8.940 23.381 1.00 90.00 86 ARG A O 1
ATOM 698 N N . THR A 1 87 ? -10.842 10.225 22.016 1.00 90.19 87 THR A N 1
ATOM 699 C CA . THR A 1 87 ? -10.393 11.158 23.059 1.00 90.19 87 THR A CA 1
ATOM 700 C C . THR A 1 87 ? -11.551 12.026 23.548 1.00 90.19 87 THR A C 1
ATOM 702 O O . THR A 1 87 ? -11.766 12.148 24.755 1.00 90.19 87 THR A O 1
ATOM 705 N N . GLU A 1 88 ? -12.363 12.540 22.627 1.00 89.44 88 GLU A N 1
ATOM 706 C CA . GLU A 1 88 ? -13.567 13.314 22.933 1.00 89.44 88 GLU A CA 1
ATOM 707 C C . GLU A 1 88 ? -14.606 12.484 23.694 1.00 89.44 88 GLU A C 1
ATOM 709 O O . GLU A 1 88 ? -15.150 12.943 24.701 1.00 89.44 88 GLU A O 1
ATOM 714 N N . ALA A 1 89 ? -14.842 11.230 23.293 1.00 87.06 89 ALA A N 1
ATOM 715 C CA . ALA A 1 89 ? -15.747 10.329 24.004 1.00 87.06 89 ALA A CA 1
ATOM 716 C C . ALA A 1 89 ? -15.293 10.084 25.455 1.00 87.06 89 ALA A C 1
ATOM 718 O O . ALA A 1 89 ? -16.111 10.112 26.379 1.00 87.06 89 ALA A O 1
ATOM 719 N N . ARG A 1 90 ? -13.984 9.907 25.684 1.00 86.69 90 ARG A N 1
ATOM 720 C CA . ARG A 1 90 ? -13.409 9.771 27.034 1.00 86.69 90 ARG A CA 1
ATOM 721 C C . ARG A 1 90 ? -13.548 11.056 27.854 1.00 86.69 90 ARG A C 1
ATOM 723 O O . ARG A 1 90 ? -13.855 10.986 29.044 1.00 86.69 90 ARG A O 1
ATOM 730 N N . ALA A 1 91 ? -13.357 12.225 27.243 1.00 84.75 91 ALA A N 1
ATOM 731 C CA . ALA A 1 91 ? -13.536 13.516 27.910 1.00 84.75 91 ALA A CA 1
ATOM 732 C C . ALA A 1 91 ? -15.003 13.760 28.316 1.00 84.75 91 ALA A C 1
ATOM 734 O O . ALA A 1 91 ? -15.275 14.185 29.443 1.00 84.75 91 ALA A O 1
ATOM 735 N N . ARG A 1 92 ? -15.959 13.406 27.446 1.00 83.56 92 ARG A N 1
ATOM 736 C CA . ARG A 1 92 ? -17.402 13.437 27.751 1.00 83.56 92 ARG A CA 1
ATOM 737 C C . ARG A 1 92 ? -17.765 12.490 28.896 1.00 83.56 92 ARG A C 1
ATOM 739 O O . ARG A 1 92 ? -18.507 12.867 29.794 1.00 83.56 92 ARG A O 1
ATOM 746 N N . GLN A 1 93 ? -17.191 11.286 28.932 1.00 79.38 93 GLN A N 1
ATOM 747 C CA . GLN A 1 93 ? -17.402 10.349 30.045 1.00 79.38 93 GLN A CA 1
ATOM 748 C C . GLN A 1 93 ? -16.836 10.875 31.373 1.00 79.38 93 GLN A C 1
ATOM 750 O O . GLN A 1 93 ? -17.472 10.727 32.415 1.00 79.38 93 GLN A O 1
ATOM 755 N N . ARG A 1 94 ? -15.658 11.511 31.352 1.00 78.06 94 ARG A N 1
ATOM 756 C CA . ARG A 1 94 ? -15.037 12.106 32.547 1.00 78.06 94 ARG A CA 1
ATOM 757 C C . ARG A 1 94 ? -15.834 13.289 33.099 1.00 78.06 94 ARG A C 1
ATOM 759 O O . ARG A 1 94 ? -16.025 13.368 34.308 1.00 78.06 94 ARG A O 1
ATOM 766 N N . SER A 1 95 ? -16.309 14.182 32.233 1.00 73.25 95 SER A N 1
ATOM 767 C CA . SER A 1 95 ? -17.139 15.330 32.631 1.00 73.25 95 SER A CA 1
ATOM 768 C C . SER A 1 95 ? -18.518 14.897 33.139 1.00 73.25 95 SER A C 1
ATOM 770 O O . SER A 1 95 ? -18.937 15.365 34.194 1.00 73.25 95 SER A O 1
ATOM 772 N N . ALA A 1 96 ? -19.163 13.920 32.491 1.00 69.88 96 ALA A N 1
ATOM 773 C CA . ALA A 1 96 ? -20.410 13.327 32.981 1.00 69.88 96 ALA A CA 1
ATOM 774 C C . ALA A 1 96 ? -20.246 12.663 34.362 1.00 69.88 96 ALA A C 1
ATOM 776 O O . ALA A 1 96 ? -21.112 12.800 35.219 1.00 69.88 96 ALA A O 1
ATOM 777 N N . LYS A 1 97 ? -19.109 11.997 34.614 1.00 62.31 97 LYS A N 1
ATOM 778 C CA . LYS A 1 97 ? -18.802 11.380 35.916 1.00 62.31 97 LYS A CA 1
ATOM 779 C C . LYS A 1 97 ? -18.481 12.407 37.013 1.00 62.31 97 LYS A C 1
ATOM 781 O O . LYS A 1 97 ? -18.693 12.114 38.180 1.00 62.31 97 LYS A O 1
ATOM 786 N N . LYS A 1 98 ? -17.982 13.596 36.652 1.00 60.31 98 LYS A N 1
ATOM 787 C CA . LYS A 1 98 ? -17.708 14.702 37.590 1.00 60.31 98 LYS A CA 1
ATOM 788 C C . LYS A 1 98 ? -18.965 15.522 37.922 1.00 60.31 98 LYS A C 1
ATOM 790 O O . LYS A 1 98 ? -19.027 16.124 38.984 1.00 60.31 98 LYS A O 1
ATOM 795 N N . SER A 1 99 ? -19.953 15.532 37.025 1.00 53.06 99 SER A N 1
ATOM 796 C CA . SER A 1 99 ? -21.220 16.267 37.167 1.00 53.06 99 SER A CA 1
ATOM 797 C C . SER A 1 99 ? -22.264 15.572 38.052 1.00 53.06 99 SER A C 1
ATOM 799 O O . SER A 1 99 ? -23.303 16.172 38.312 1.00 53.06 99 SER A O 1
ATOM 801 N N . TYR A 1 100 ? -22.028 14.337 38.500 1.00 43.81 100 TYR A N 1
ATOM 802 C CA . TYR A 1 100 ? -22.925 13.621 39.410 1.00 43.81 100 TYR A CA 1
ATOM 803 C C . TYR A 1 100 ? -22.206 13.397 40.750 1.00 43.81 100 TYR A C 1
ATOM 805 O O . TYR A 1 100 ? -21.400 12.469 40.854 1.00 43.81 100 TYR A O 1
ATOM 813 N N . PRO A 1 101 ? -22.437 14.251 41.766 1.00 48.94 101 PRO A N 1
ATOM 814 C CA . PRO A 1 101 ? -22.094 13.922 43.143 1.00 48.94 101 PRO A CA 1
ATOM 815 C C . PRO A 1 101 ? -22.900 12.689 43.571 1.00 48.94 101 PRO A C 1
ATOM 817 O O . PRO A 1 101 ? -23.947 12.392 42.998 1.00 48.94 101 PRO A O 1
ATOM 820 N N . GLU A 1 102 ? -22.390 11.946 44.546 1.00 53.16 102 GLU A N 1
ATOM 821 C CA . GLU A 1 102 ? -22.983 10.711 45.054 1.00 53.16 102 GLU A CA 1
ATOM 822 C C . GLU A 1 102 ? -24.406 10.900 45.608 1.00 53.16 102 GLU A C 1
ATOM 824 O O . GLU A 1 102 ? -24.587 11.075 46.806 1.00 53.16 102 GLU A O 1
ATOM 829 N N . ASP A 1 103 ? -25.427 10.785 44.758 1.00 45.31 103 ASP A N 1
ATOM 830 C CA . ASP A 1 103 ? -26.789 10.517 45.218 1.00 45.31 103 ASP A CA 1
ATOM 831 C C . ASP A 1 103 ? -27.398 9.350 44.425 1.00 45.31 103 ASP A C 1
ATOM 833 O O . ASP A 1 103 ? -27.785 9.446 43.256 1.00 45.31 103 ASP A O 1
ATOM 837 N N . ARG A 1 104 ? -27.356 8.170 45.052 1.00 48.69 104 ARG A N 1
ATOM 838 C CA . ARG A 1 104 ? -27.676 6.860 44.466 1.00 48.69 104 ARG A CA 1
ATOM 839 C C . ARG A 1 104 ? -29.171 6.538 44.559 1.00 48.69 104 ARG A C 1
ATOM 841 O O . ARG A 1 104 ? -29.526 5.505 45.125 1.00 48.69 104 ARG A O 1
ATOM 848 N N . SER A 1 105 ? -30.053 7.354 43.986 1.00 45.50 105 SER A N 1
ATOM 849 C CA . SER A 1 105 ? -31.483 6.988 43.983 1.00 45.50 105 SER A CA 1
ATOM 850 C C . SER A 1 105 ? -32.216 7.077 42.650 1.00 45.50 105 SER A C 1
ATOM 852 O O . SER A 1 105 ? -33.212 6.376 42.495 1.00 45.50 105 SER A O 1
ATOM 854 N N . CYS A 1 106 ? -31.751 7.813 41.637 1.00 44.81 106 CYS A N 1
ATOM 855 C CA . CYS A 1 106 ? -32.555 7.910 40.417 1.00 44.81 106 CYS A CA 1
ATOM 856 C C . CYS A 1 106 ? -31.737 8.279 39.179 1.00 44.81 106 CYS A C 1
ATOM 858 O O . CYS A 1 106 ? -31.478 9.449 38.952 1.00 44.81 106 CYS A O 1
ATOM 860 N N . LEU A 1 107 ? -31.353 7.288 38.364 1.00 44.78 107 LEU A N 1
ATOM 861 C CA . LEU A 1 107 ? -31.324 7.412 36.898 1.00 44.78 107 LEU A CA 1
ATOM 862 C C . LEU A 1 107 ? -31.042 6.036 36.269 1.00 44.78 107 LEU A C 1
ATOM 864 O O . LEU A 1 107 ? -29.896 5.615 36.095 1.00 44.78 107 LEU A O 1
ATOM 868 N N . MET A 1 108 ? -32.095 5.320 35.874 1.00 50.03 108 MET A N 1
ATOM 869 C CA . MET A 1 108 ? -31.961 4.221 34.916 1.00 50.03 108 MET A CA 1
ATOM 870 C C . MET A 1 108 ? -31.662 4.803 33.525 1.00 50.03 108 MET A C 1
ATOM 872 O O . MET A 1 108 ? -32.536 4.919 32.673 1.00 50.03 108 MET A O 1
ATOM 876 N N . SER A 1 109 ? -30.408 5.197 33.285 1.00 51.22 109 SER A N 1
ATOM 877 C CA . SER A 1 109 ? -29.933 5.543 31.944 1.00 51.22 109 SER A CA 1
ATOM 878 C C . SER A 1 109 ? -29.714 4.253 31.151 1.00 51.22 109 SER A C 1
ATOM 880 O O . SER A 1 109 ? -28.704 3.555 31.286 1.00 51.22 109 SER A O 1
ATOM 882 N N . HIS A 1 110 ? -30.707 3.872 30.353 1.00 55.56 110 HIS A N 1
ATOM 883 C CA . HIS A 1 110 ? -30.606 2.708 29.485 1.00 55.56 110 HIS A CA 1
ATOM 884 C C . HIS A 1 110 ? -29.642 2.993 28.323 1.00 55.56 110 HIS A C 1
ATOM 886 O O . HIS A 1 110 ? -29.975 3.723 27.394 1.00 55.56 110 HIS A O 1
ATOM 892 N N . LYS A 1 111 ? -28.449 2.374 28.348 1.00 52.03 111 LYS A N 1
ATOM 893 C CA . LYS A 1 111 ? -27.541 2.325 27.187 1.00 52.03 111 LYS A CA 1
ATOM 894 C C . LYS A 1 111 ? -28.310 1.881 25.926 1.00 52.03 111 LYS A C 1
ATOM 896 O O . LYS A 1 111 ? -29.110 0.937 26.030 1.00 52.03 111 LYS A O 1
ATOM 901 N N . PRO A 1 112 ? -28.053 2.510 24.760 1.00 59.62 112 PRO A N 1
ATOM 902 C CA . PRO A 1 112 ? -28.660 2.098 23.500 1.00 59.62 112 PRO A CA 1
ATOM 903 C C . PRO A 1 112 ? -28.308 0.639 23.191 1.00 59.62 112 PRO A C 1
ATOM 905 O O . PRO A 1 112 ? -27.233 0.152 23.552 1.00 59.62 112 PRO A O 1
ATOM 908 N N . LEU A 1 113 ? -29.250 -0.066 22.567 1.00 59.34 113 LEU A N 1
ATOM 909 C CA . LEU A 1 113 ? -29.103 -1.477 22.225 1.00 59.34 113 LEU A CA 1
ATOM 910 C C . LEU A 1 113 ? -28.004 -1.640 21.166 1.00 59.34 113 LEU A C 1
ATOM 912 O O . LEU A 1 113 ? -27.932 -0.889 20.191 1.00 59.34 113 LEU A O 1
ATOM 916 N N . LEU A 1 114 ? -27.138 -2.632 21.357 1.00 65.62 114 LEU A N 1
ATOM 917 C CA . LEU A 1 114 ? -26.244 -3.115 20.311 1.00 65.62 114 LEU A CA 1
ATOM 918 C C . LEU A 1 114 ? -27.085 -3.669 19.144 1.00 65.62 114 LEU A C 1
ATOM 920 O O . LEU A 1 114 ? -28.226 -4.069 19.370 1.00 65.62 114 LEU A O 1
ATOM 924 N N . PRO A 1 115 ? -26.536 -3.771 17.917 1.00 63.97 115 PRO A N 1
ATOM 925 C CA . PRO A 1 115 ? -27.216 -4.433 16.793 1.00 63.97 115 PRO A CA 1
ATOM 926 C C . PRO A 1 115 ? -27.736 -5.838 17.121 1.00 63.97 115 PRO A C 1
ATOM 928 O O . PRO A 1 115 ? -28.736 -6.272 16.571 1.00 63.97 115 PRO A O 1
ATOM 931 N N . SER A 1 116 ? -27.095 -6.520 18.074 1.00 64.56 116 SER A N 1
ATOM 932 C CA . SER A 1 116 ? -27.518 -7.812 18.619 1.00 64.56 116 SER A CA 1
ATOM 933 C C . SER A 1 116 ? -28.745 -7.750 19.545 1.00 64.56 116 SER A C 1
ATOM 935 O O . SER A 1 116 ? -29.073 -8.747 20.181 1.00 64.56 116 SER A O 1
ATOM 937 N N . GLY A 1 117 ? -29.381 -6.585 19.713 1.00 68.75 117 GLY A N 1
ATOM 938 C CA . GLY A 1 117 ? -30.488 -6.367 20.652 1.00 68.75 117 GLY A CA 1
ATOM 939 C C . GLY A 1 117 ? -30.072 -6.384 22.128 1.00 68.75 117 GLY A C 1
ATOM 940 O O . GLY A 1 117 ? -30.918 -6.322 23.015 1.00 68.75 117 GLY A O 1
ATOM 941 N N . ARG A 1 118 ? -28.769 -6.467 22.428 1.00 62.75 118 ARG A N 1
ATOM 942 C CA . ARG A 1 118 ? -28.248 -6.548 23.800 1.00 62.75 118 ARG A CA 1
ATOM 943 C C . ARG A 1 118 ? -27.817 -5.186 24.323 1.00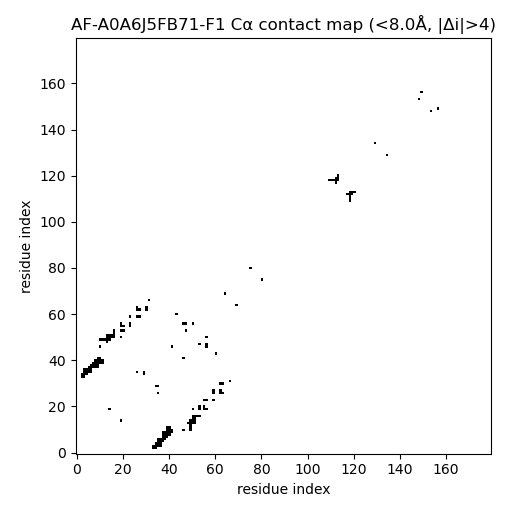 62.75 118 ARG A C 1
ATOM 945 O O . ARG A 1 118 ? -27.297 -4.354 23.588 1.00 62.75 118 ARG A O 1
ATOM 952 N N . ARG A 1 119 ? -27.970 -4.965 25.631 1.00 58.91 119 ARG A N 1
ATOM 953 C CA . ARG A 1 119 ? -27.528 -3.723 26.302 1.00 58.91 119 ARG A CA 1
ATOM 954 C C . ARG A 1 119 ? -26.031 -3.697 26.637 1.00 58.91 119 ARG A C 1
ATOM 956 O O . ARG A 1 119 ? -25.494 -2.643 26.976 1.00 58.91 119 ARG A O 1
ATOM 963 N N . ARG A 1 120 ? -25.364 -4.851 26.591 1.00 64.38 120 ARG A N 1
ATOM 964 C CA . ARG A 1 120 ? -23.922 -5.041 26.817 1.00 64.38 120 ARG A CA 1
ATOM 965 C C . ARG A 1 120 ? -23.413 -6.126 25.862 1.00 64.38 120 ARG A C 1
ATOM 967 O O . ARG A 1 120 ? -24.224 -6.865 25.303 1.00 64.38 120 ARG A O 1
ATOM 974 N N . GLY A 1 121 ? -22.094 -6.183 25.663 1.00 65.75 121 GLY A N 1
ATOM 975 C CA . GLY A 1 121 ? -21.451 -7.257 24.901 1.00 65.75 121 GLY A CA 1
ATOM 976 C C . GLY A 1 121 ? -21.773 -8.639 25.477 1.00 65.75 121 GLY A C 1
ATOM 977 O O . GLY A 1 121 ? -22.378 -8.748 26.546 1.00 65.75 121 GLY A O 1
ATOM 978 N N . LEU A 1 122 ? -21.391 -9.694 24.755 1.00 68.25 122 LEU A N 1
ATOM 979 C CA . LEU A 1 122 ? -21.457 -11.057 25.284 1.00 68.25 122 LEU A CA 1
ATOM 980 C C . LEU A 1 122 ? -20.770 -11.098 26.662 1.00 68.25 122 LEU A C 1
ATOM 982 O O . LEU A 1 122 ? -19.662 -10.569 26.776 1.00 68.25 122 LEU A O 1
ATOM 986 N N . PRO A 1 123 ? -21.396 -11.683 27.701 1.00 62.19 123 PRO A N 1
ATOM 987 C CA . PRO A 1 123 ? -20.739 -11.933 28.977 1.00 62.19 123 PRO A CA 1
ATOM 988 C C . PRO A 1 123 ? -19.774 -13.111 28.801 1.00 62.19 123 PRO A C 1
ATOM 990 O O . PRO A 1 123 ? -19.991 -14.197 29.323 1.00 62.19 123 PRO A O 1
ATOM 993 N N . PHE A 1 124 ? -18.746 -12.910 27.981 1.00 69.31 124 PHE A N 1
ATOM 994 C CA . PHE A 1 124 ? -17.644 -13.839 27.832 1.00 69.31 124 PHE A CA 1
ATOM 995 C C . PHE A 1 124 ? -16.597 -13.447 28.868 1.00 69.31 124 PHE A C 1
ATOM 997 O O . PHE A 1 124 ? -15.854 -12.484 28.679 1.00 69.31 124 PHE A O 1
ATOM 1004 N N . ILE A 1 125 ? -16.635 -14.113 30.018 1.00 69.88 125 ILE A N 1
ATOM 1005 C CA . ILE A 1 125 ? -15.600 -13.989 31.040 1.00 69.88 125 ILE A CA 1
ATOM 1006 C C . ILE A 1 125 ? -14.561 -15.039 30.682 1.00 69.88 125 ILE A C 1
ATOM 1008 O O . ILE A 1 125 ? -14.907 -16.215 30.623 1.00 69.88 125 ILE A O 1
ATOM 1012 N N . VAL A 1 126 ? -13.335 -14.601 30.407 1.00 72.19 126 VAL A N 1
ATOM 1013 C CA . VAL A 1 126 ? -12.175 -15.488 30.322 1.00 72.19 126 VAL A CA 1
ATOM 1014 C C . VAL A 1 126 ? -11.769 -15.799 31.766 1.00 72.19 126 VAL A C 1
ATOM 1016 O O . VAL A 1 126 ? -11.413 -14.862 32.479 1.00 72.19 126 VAL A O 1
ATOM 1019 N N . PRO A 1 127 ? -11.912 -17.048 32.235 1.00 77.50 127 PRO A N 1
ATOM 1020 C CA . PRO A 1 127 ? -11.400 -17.479 33.529 1.00 77.50 127 PRO A CA 1
ATOM 1021 C C . PRO A 1 127 ? -9.889 -17.240 33.657 1.00 77.50 127 PRO A C 1
ATOM 1023 O O . PRO A 1 127 ? -9.148 -17.390 32.684 1.00 77.50 127 PRO A O 1
ATOM 1026 N N . ASP A 1 128 ? -9.427 -16.896 34.860 1.00 76.31 128 ASP A N 1
ATOM 1027 C CA . ASP A 1 128 ? -8.006 -16.618 35.127 1.00 76.31 128 ASP A CA 1
ATOM 1028 C C . ASP A 1 128 ? -7.122 -17.888 35.083 1.00 76.31 128 ASP A C 1
ATOM 1030 O O . ASP A 1 128 ? -5.897 -17.789 35.118 1.00 76.31 128 ASP A O 1
ATOM 1034 N N . ASP A 1 129 ? -7.725 -19.080 35.007 1.00 86.62 129 ASP A N 1
ATOM 1035 C CA . ASP A 1 129 ? -7.069 -20.394 34.961 1.00 86.62 129 ASP A CA 1
ATOM 1036 C C . ASP A 1 129 ? -6.857 -20.944 33.539 1.00 86.62 129 ASP A C 1
ATOM 1038 O O . ASP A 1 129 ? -6.446 -22.093 33.372 1.00 86.62 129 ASP A O 1
ATOM 1042 N N . TRP A 1 130 ? -7.107 -20.142 32.503 1.00 86.44 130 TRP A N 1
ATOM 1043 C CA . TRP A 1 130 ? -6.864 -20.559 31.125 1.00 86.44 130 TRP A CA 1
ATOM 1044 C C . TRP A 1 130 ? -5.396 -20.859 30.839 1.00 86.44 130 TRP A C 1
ATOM 1046 O O . TRP A 1 130 ? -4.501 -20.051 31.099 1.00 86.44 130 TRP A O 1
ATOM 1056 N N . THR A 1 131 ? -5.155 -21.999 30.192 1.00 89.88 131 THR A N 1
ATOM 1057 C CA . THR A 1 131 ? -3.848 -22.271 29.595 1.00 89.88 131 THR A CA 1
ATOM 1058 C C . THR A 1 131 ? -3.664 -21.446 28.313 1.00 89.88 131 THR A C 1
ATOM 1060 O O . THR A 1 131 ? -4.648 -21.092 27.652 1.00 89.88 131 THR A O 1
ATOM 1063 N N . PRO A 1 132 ? -2.414 -21.155 27.902 1.00 86.81 132 PRO A N 1
ATOM 1064 C CA . PRO A 1 132 ? -2.147 -20.501 26.621 1.00 86.81 132 PRO A CA 1
ATOM 1065 C C . PRO A 1 132 ? -2.812 -21.207 25.431 1.00 86.81 132 PRO A C 1
ATOM 1067 O O . PRO A 1 132 ? -3.349 -20.537 24.554 1.00 86.81 132 PRO A O 1
ATOM 1070 N N . ASP A 1 133 ? -2.854 -22.542 25.441 1.00 87.38 133 ASP A N 1
ATOM 1071 C CA . ASP A 1 133 ? -3.479 -23.343 24.381 1.00 87.38 133 ASP A CA 1
ATOM 1072 C C . ASP A 1 133 ? -5.002 -23.167 24.342 1.00 87.38 133 ASP A C 1
ATOM 1074 O O . ASP A 1 133 ? -5.593 -23.065 23.270 1.00 87.38 133 ASP A O 1
ATOM 1078 N N . GLN A 1 134 ? -5.651 -23.077 25.508 1.00 85.88 134 GLN A N 1
ATOM 1079 C CA . GLN A 1 134 ? -7.089 -22.806 25.592 1.00 85.88 134 GLN A CA 1
ATOM 1080 C C . GLN A 1 134 ? -7.424 -21.403 25.077 1.00 85.88 134 GLN A C 1
ATOM 1082 O O . GLN A 1 134 ? -8.398 -21.231 24.343 1.00 85.88 134 GLN A O 1
ATOM 1087 N N . ALA A 1 135 ? -6.598 -20.408 25.413 1.00 83.38 135 ALA A N 1
ATOM 1088 C CA . ALA A 1 135 ? -6.750 -19.054 24.893 1.00 83.38 135 ALA A CA 1
ATOM 1089 C C . ALA A 1 135 ? -6.562 -19.004 23.369 1.00 83.38 135 ALA A C 1
ATOM 1091 O O . ALA A 1 135 ? -7.336 -18.346 22.670 1.00 83.38 135 ALA A O 1
ATOM 1092 N N . PHE A 1 136 ? -5.561 -19.725 22.859 1.00 76.94 136 PHE A N 1
ATOM 1093 C CA . PHE A 1 136 ? -5.259 -19.794 21.435 1.00 76.94 136 PHE A CA 1
ATOM 1094 C C . PHE A 1 136 ? -6.372 -20.488 20.640 1.00 76.94 136 PHE A C 1
ATOM 1096 O O . PHE A 1 136 ? -6.821 -19.943 19.639 1.00 76.94 136 PHE A O 1
ATOM 1103 N N . ALA A 1 137 ? -6.915 -21.603 21.133 1.00 85.25 137 ALA A N 1
ATOM 1104 C CA . ALA A 1 137 ? -8.016 -22.308 20.474 1.00 85.25 137 ALA A CA 1
ATOM 1105 C C . ALA A 1 137 ? -9.282 -21.440 20.332 1.00 85.25 137 ALA A C 1
ATOM 1107 O O . ALA A 1 137 ? -9.975 -21.488 19.316 1.00 85.25 137 ALA A O 1
ATOM 1108 N N . VAL A 1 138 ? -9.595 -20.613 21.338 1.00 86.19 138 VAL A N 1
ATOM 1109 C CA . VAL A 1 138 ? -10.717 -19.663 21.247 1.00 86.19 138 VAL A CA 1
ATOM 1110 C C . VAL A 1 138 ? -10.413 -18.544 20.255 1.00 86.19 138 VAL A C 1
ATOM 1112 O O . VAL A 1 138 ? -11.312 -18.115 19.535 1.00 86.19 138 VAL A O 1
ATOM 1115 N N . PHE A 1 139 ? -9.168 -18.068 20.207 1.00 84.38 139 PHE A N 1
ATOM 1116 C CA . PHE A 1 139 ? -8.748 -17.085 19.214 1.00 84.38 139 PHE A CA 1
ATOM 1117 C C . PHE A 1 139 ? -8.909 -17.626 17.787 1.00 84.38 139 PHE A C 1
ATOM 1119 O O . PHE A 1 139 ? -9.539 -16.956 16.973 1.00 84.38 139 PHE A O 1
ATOM 1126 N N . GLU A 1 140 ? -8.434 -18.844 17.512 1.00 87.69 140 GLU A N 1
ATOM 1127 C CA . GLU A 1 140 ? -8.598 -19.500 16.207 1.00 87.69 140 GLU A CA 1
ATOM 1128 C C . GLU A 1 140 ? -10.075 -19.665 15.840 1.00 87.69 140 GLU A C 1
ATOM 1130 O O . GLU A 1 140 ? -10.487 -19.284 14.749 1.00 87.69 140 GLU A O 1
ATOM 1135 N N . LEU A 1 141 ? -10.910 -20.116 16.781 1.00 89.19 141 LEU A N 1
ATOM 1136 C CA . LEU A 1 141 ? -12.347 -20.258 16.543 1.00 89.19 141 LEU A CA 1
ATOM 1137 C C . LEU A 1 141 ? -13.021 -18.923 16.183 1.00 89.19 141 LEU A C 1
ATOM 1139 O O . LEU A 1 141 ? -13.936 -18.879 15.356 1.00 89.19 141 LEU A O 1
ATOM 1143 N N . LEU A 1 142 ? -12.614 -17.831 16.833 1.00 88.25 142 LEU A N 1
ATOM 1144 C CA . LEU A 1 142 ? -13.133 -16.500 16.526 1.00 88.25 142 LEU A CA 1
ATOM 1145 C C . LEU A 1 142 ? -12.664 -16.021 15.150 1.00 88.25 142 LEU A C 1
ATOM 1147 O O . LEU A 1 142 ? -13.460 -15.411 14.437 1.00 88.25 142 LEU A O 1
ATOM 1151 N N . ASP A 1 143 ? -11.417 -16.297 14.780 1.00 79.25 143 ASP A N 1
ATOM 1152 C CA . ASP A 1 143 ? -10.854 -15.933 13.479 1.00 79.25 143 ASP A CA 1
ATOM 1153 C C . ASP A 1 143 ? -11.527 -16.705 12.331 1.00 79.25 143 ASP A C 1
ATOM 1155 O O . ASP A 1 143 ? -11.977 -16.103 11.352 1.00 79.25 143 ASP A O 1
ATOM 1159 N N . ASP A 1 144 ? -11.738 -18.012 12.507 1.00 87.25 144 ASP A N 1
ATOM 1160 C CA . ASP A 1 144 ? -12.498 -18.856 11.580 1.00 87.25 144 ASP A CA 1
ATOM 1161 C C . ASP A 1 144 ? -13.927 -18.335 11.403 1.00 87.25 144 ASP A C 1
ATOM 1163 O O . ASP A 1 144 ? -14.431 -18.194 10.285 1.00 87.25 144 ASP A O 1
ATOM 1167 N N . LEU A 1 145 ? -14.592 -17.990 12.510 1.00 87.31 145 LEU A N 1
ATOM 1168 C CA . LEU A 1 145 ? -15.946 -17.450 12.470 1.00 87.31 145 LEU A CA 1
ATOM 1169 C C . LEU A 1 145 ? -15.996 -16.105 11.732 1.00 87.31 145 LEU A C 1
ATOM 1171 O O . LEU A 1 145 ? -16.914 -15.870 10.942 1.00 87.31 145 LEU A O 1
ATOM 1175 N N . VAL A 1 146 ? -15.025 -15.222 11.975 1.00 83.44 146 VAL A N 1
ATOM 1176 C CA . VAL A 1 146 ? -14.900 -13.945 11.258 1.00 83.44 146 VAL A CA 1
ATOM 1177 C C . VAL A 1 146 ? -14.691 -14.189 9.768 1.00 83.44 146 VAL A C 1
ATOM 1179 O O . VAL A 1 146 ? -15.346 -13.531 8.956 1.00 83.44 146 VAL A O 1
ATOM 1182 N N . THR A 1 147 ? -13.841 -15.149 9.411 1.00 81.69 147 THR A N 1
ATOM 1183 C CA . THR A 1 147 ? -13.570 -15.535 8.024 1.00 81.69 147 THR A CA 1
ATOM 1184 C C . THR A 1 147 ? -14.850 -15.988 7.331 1.00 81.69 147 THR A C 1
ATOM 1186 O O . THR A 1 147 ? -15.217 -15.420 6.305 1.00 81.69 147 THR A O 1
ATOM 1189 N N . VAL A 1 148 ? -15.600 -16.914 7.935 1.00 87.00 148 VAL A N 1
ATOM 1190 C CA . VAL A 1 148 ? -16.875 -17.403 7.386 1.00 87.00 148 VAL A CA 1
ATOM 1191 C C . VAL A 1 148 ? -17.883 -16.264 7.227 1.00 87.00 148 VAL A C 1
ATOM 1193 O O . VAL A 1 148 ? -18.479 -16.100 6.167 1.00 87.00 148 VAL A O 1
ATOM 1196 N N . ILE A 1 149 ? -18.078 -15.433 8.254 1.00 82.69 149 ILE A N 1
ATOM 1197 C CA . ILE A 1 149 ? -19.039 -14.322 8.174 1.00 82.69 149 ILE A CA 1
ATOM 1198 C C . ILE A 1 149 ? -18.654 -13.343 7.059 1.00 82.69 149 ILE A C 1
ATOM 1200 O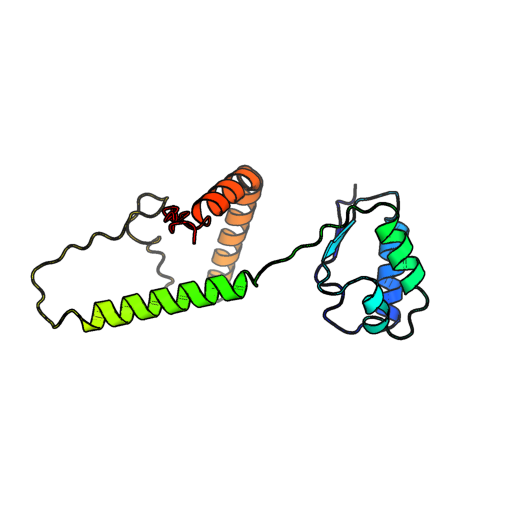 O . ILE A 1 149 ? -19.528 -12.856 6.340 1.00 82.69 149 ILE A O 1
ATOM 1204 N N . THR A 1 150 ? -17.363 -13.053 6.915 1.00 78.88 150 THR A N 1
ATOM 1205 C CA . THR A 1 150 ? -16.865 -12.110 5.910 1.00 78.88 150 THR A CA 1
ATOM 1206 C C . THR A 1 150 ? -16.976 -12.680 4.499 1.00 78.88 150 THR A C 1
ATOM 1208 O O . THR A 1 150 ? -17.330 -11.938 3.590 1.00 78.88 150 THR A O 1
ATOM 1211 N N . ASP A 1 151 ? -16.769 -13.982 4.311 1.00 80.56 151 ASP A N 1
ATOM 1212 C CA . ASP A 1 151 ? -16.912 -14.635 3.005 1.00 80.56 151 ASP A CA 1
ATOM 1213 C C . ASP A 1 151 ? -18.365 -14.588 2.495 1.00 80.56 151 ASP A C 1
ATOM 1215 O O . ASP A 1 151 ? -18.623 -14.287 1.332 1.00 80.56 151 ASP A O 1
ATOM 1219 N N . PHE A 1 152 ? -19.344 -14.786 3.388 1.00 80.00 152 PHE A N 1
ATOM 1220 C CA . PHE A 1 152 ? -20.763 -14.802 3.009 1.00 80.00 152 PHE A CA 1
ATOM 1221 C C . PHE A 1 152 ? -21.441 -13.425 2.999 1.00 80.00 152 PHE A C 1
ATOM 1223 O O . PHE A 1 152 ? -22.384 -13.210 2.237 1.00 80.00 152 PHE A O 1
ATOM 1230 N N . TYR A 1 153 ? -21.011 -12.492 3.853 1.00 81.44 153 TYR A N 1
ATOM 1231 C CA . TYR A 1 153 ? -21.693 -11.205 4.051 1.00 81.44 153 TYR A CA 1
ATOM 1232 C C . TYR A 1 153 ? -20.793 -9.984 3.845 1.00 81.44 153 TYR A C 1
ATOM 1234 O O . TYR A 1 153 ? -21.244 -8.867 4.108 1.00 81.44 153 TYR A O 1
ATOM 1242 N N . GLY A 1 154 ? -19.550 -10.164 3.391 1.00 72.50 154 GLY A N 1
ATOM 1243 C CA . GLY A 1 154 ? -18.507 -9.135 3.365 1.00 72.50 154 GLY A CA 1
ATOM 1244 C C . GLY A 1 154 ? -18.954 -7.810 2.757 1.00 72.50 154 GLY A C 1
ATOM 1245 O O . GLY A 1 154 ? -18.918 -6.784 3.438 1.00 72.50 154 GLY A O 1
ATOM 1246 N N . ASP A 1 155 ? -19.465 -7.831 1.526 1.00 73.88 155 ASP A N 1
ATOM 1247 C CA . ASP A 1 155 ? -19.892 -6.615 0.819 1.00 73.88 155 ASP A CA 1
ATOM 1248 C C . ASP A 1 155 ? -21.015 -5.879 1.560 1.00 73.88 155 ASP A C 1
ATOM 1250 O O . ASP A 1 155 ? -20.959 -4.664 1.776 1.00 73.88 155 ASP A O 1
ATOM 1254 N N . ARG A 1 156 ? -22.018 -6.629 2.032 1.00 76.81 156 ARG A N 1
ATOM 1255 C CA . ARG A 1 156 ? -23.179 -6.065 2.727 1.00 76.81 156 ARG A CA 1
ATOM 1256 C C . ARG A 1 156 ? -22.816 -5.537 4.112 1.00 76.81 156 ARG A C 1
ATOM 1258 O O . ARG A 1 156 ? -23.333 -4.504 4.538 1.00 76.81 156 ARG A O 1
ATOM 1265 N N . LEU A 1 157 ? -21.927 -6.227 4.820 1.00 76.81 157 LEU A N 1
ATOM 1266 C CA . LEU A 1 157 ? -21.447 -5.813 6.131 1.00 76.81 157 LEU A CA 1
ATOM 1267 C C . LEU A 1 157 ? -20.569 -4.564 6.017 1.00 76.81 157 LEU A C 1
ATOM 1269 O O . LEU A 1 157 ? -20.716 -3.646 6.824 1.00 76.81 157 LEU A O 1
ATOM 1273 N N . HIS A 1 158 ? -19.708 -4.487 5.000 1.00 71.00 158 HIS A N 1
ATOM 1274 C CA . HIS A 1 158 ? -18.914 -3.295 4.718 1.00 71.00 158 HIS A CA 1
ATOM 1275 C C . HIS A 1 158 ? -19.785 -2.088 4.373 1.00 71.00 158 HIS A C 1
ATOM 1277 O O . HIS A 1 158 ? -19.528 -0.999 4.889 1.00 71.00 158 HIS A O 1
ATOM 1283 N N . GLU A 1 159 ? -20.836 -2.271 3.573 1.00 75.06 159 GLU A N 1
ATOM 1284 C CA . GLU A 1 159 ? -21.802 -1.217 3.254 1.00 75.06 159 GLU A CA 1
ATOM 1285 C C . GLU A 1 159 ? -22.521 -0.711 4.516 1.00 75.06 159 GLU A C 1
ATOM 1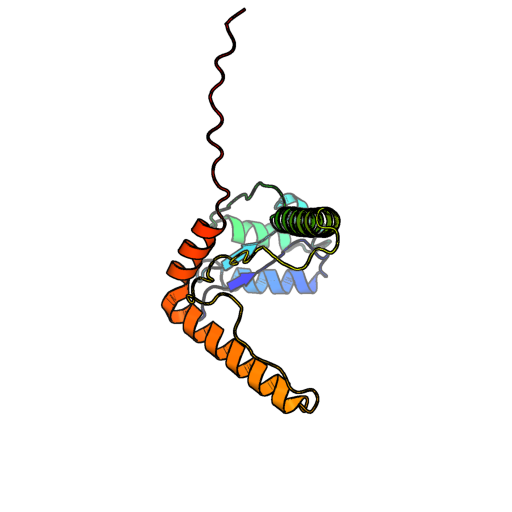287 O O . GLU A 1 159 ? -22.484 0.486 4.808 1.00 75.06 159 GLU A O 1
ATOM 1292 N N . LEU A 1 160 ? -23.052 -1.616 5.346 1.00 76.19 160 LEU A N 1
ATOM 1293 C CA . LEU A 1 160 ? -23.716 -1.264 6.608 1.00 76.19 160 LEU A CA 1
ATOM 1294 C C . LEU A 1 160 ? -22.769 -0.581 7.603 1.00 76.19 160 LEU A C 1
ATOM 1296 O O . LEU A 1 160 ? -23.140 0.391 8.265 1.00 76.19 160 LEU A O 1
ATOM 1300 N N . LEU A 1 161 ? -21.529 -1.061 7.727 1.00 71.75 161 LEU A N 1
ATOM 1301 C CA . LEU A 1 161 ? -20.522 -0.435 8.585 1.00 71.75 161 LEU A CA 1
ATOM 1302 C C . LEU A 1 161 ? -20.123 0.949 8.062 1.00 71.75 161 LEU A C 1
ATOM 1304 O O . LEU A 1 161 ? -19.920 1.860 8.867 1.00 71.75 161 LEU A O 1
ATOM 1308 N N . ARG A 1 162 ? -20.045 1.130 6.739 1.00 68.38 162 ARG A N 1
ATOM 1309 C CA . ARG A 1 162 ? -19.777 2.422 6.095 1.00 68.38 162 ARG A CA 1
ATOM 1310 C C . ARG A 1 162 ? -20.917 3.406 6.333 1.00 68.38 162 ARG A C 1
ATOM 1312 O O . ARG A 1 162 ? -20.647 4.554 6.676 1.00 68.38 162 ARG A O 1
ATOM 1319 N N . GLU A 1 163 ? -22.167 2.967 6.215 1.00 73.75 163 GLU A N 1
ATOM 1320 C CA . GLU A 1 163 ? -23.352 3.776 6.518 1.00 73.75 163 GLU A CA 1
ATOM 1321 C C . GLU A 1 163 ? -23.396 4.192 7.986 1.00 73.75 163 GLU A C 1
ATOM 1323 O O . GL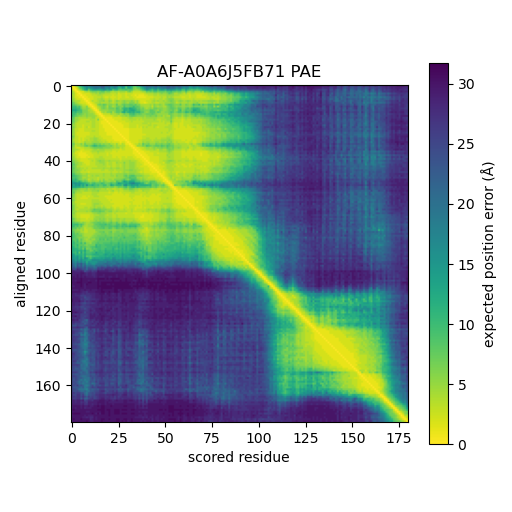U A 1 163 ? -23.607 5.362 8.294 1.00 73.75 163 GLU A O 1
ATOM 1328 N N . ARG A 1 164 ? -23.103 3.269 8.905 1.00 67.50 164 ARG A N 1
ATOM 1329 C CA . ARG A 1 164 ? -23.097 3.556 10.346 1.00 67.50 164 ARG A CA 1
ATOM 1330 C C . ARG A 1 164 ? -21.951 4.470 10.782 1.00 67.50 164 ARG A C 1
ATOM 1332 O O . ARG A 1 164 ? -22.057 5.138 11.808 1.00 67.50 164 ARG A O 1
ATOM 1339 N N . ARG A 1 165 ? -20.849 4.469 10.026 1.00 58.94 165 ARG A N 1
ATOM 1340 C CA . ARG A 1 165 ? -19.679 5.341 10.222 1.00 58.94 165 ARG A CA 1
ATOM 1341 C C . ARG A 1 165 ? -19.779 6.659 9.450 1.00 58.94 165 ARG A C 1
ATOM 1343 O O . ARG A 1 165 ? -18.902 7.508 9.629 1.00 58.94 165 ARG A O 1
ATOM 1350 N N . ARG A 1 166 ? -20.803 6.867 8.605 1.00 52.44 166 ARG A N 1
ATOM 1351 C CA . ARG A 1 166 ? -21.055 8.194 8.029 1.00 52.44 166 ARG A CA 1
ATOM 1352 C C . ARG A 1 166 ? -21.395 9.141 9.184 1.00 52.44 166 ARG A C 1
ATOM 1354 O O . ARG A 1 166 ? -22.328 8.858 9.936 1.00 52.44 166 ARG A O 1
ATOM 1361 N N . PRO A 1 167 ? -20.647 10.243 9.366 1.00 47.50 167 PRO A N 1
ATOM 1362 C CA . PRO A 1 167 ? -21.042 11.252 10.334 1.00 47.50 167 PRO A CA 1
ATOM 1363 C C . PRO A 1 167 ? -22.429 11.765 9.944 1.00 47.50 167 PRO A C 1
ATOM 1365 O O . PRO A 1 167 ? -22.708 11.934 8.754 1.00 47.50 167 PRO A O 1
ATOM 1368 N N . ALA A 1 168 ? -23.296 11.998 10.933 1.00 51.12 168 ALA A N 1
ATOM 1369 C CA . ALA A 1 168 ? -24.548 12.699 10.695 1.00 51.12 168 ALA A CA 1
ATOM 1370 C C . ALA A 1 168 ? -24.199 14.014 9.993 1.00 51.12 168 ALA A C 1
ATOM 1372 O O . ALA A 1 168 ? -23.472 14.837 10.553 1.00 51.12 168 ALA A O 1
ATOM 1373 N N . VAL A 1 169 ? -24.644 14.176 8.746 1.00 46.97 169 VAL A N 1
ATOM 1374 C CA . VAL A 1 169 ? -24.538 15.452 8.047 1.00 46.97 169 VAL A CA 1
ATOM 1375 C C . VAL A 1 169 ? -25.329 16.434 8.893 1.00 46.97 169 VAL A C 1
ATOM 1377 O O . VAL A 1 169 ? -26.556 16.399 8.914 1.00 46.97 169 VAL A O 1
ATOM 1380 N N . ALA A 1 170 ? -24.623 17.274 9.646 1.00 45.28 170 ALA A N 1
ATOM 1381 C CA . ALA A 1 170 ? -25.210 18.486 10.164 1.00 45.28 170 ALA A CA 1
ATOM 1382 C C . ALA A 1 170 ? -25.651 19.261 8.925 1.00 45.28 170 ALA A C 1
ATOM 1384 O O . ALA A 1 170 ? -24.812 19.746 8.164 1.00 45.28 170 ALA A O 1
ATOM 1385 N N . THR A 1 171 ? -26.958 19.317 8.685 1.00 40.75 171 THR A N 1
ATOM 1386 C CA . THR A 1 171 ? -27.566 20.338 7.843 1.00 40.75 171 THR A CA 1
ATOM 1387 C C . THR A 1 171 ? -27.094 21.675 8.395 1.00 40.75 171 THR A C 1
ATOM 1389 O O . THR A 1 171 ? -27.658 22.198 9.354 1.00 40.75 171 THR A O 1
ATOM 1392 N N . ARG A 1 172 ? -25.991 22.193 7.842 1.00 38.00 172 ARG A N 1
ATOM 1393 C CA . ARG A 1 172 ? -25.648 23.602 7.949 1.00 38.00 172 ARG A CA 1
ATOM 1394 C C . ARG A 1 172 ? -26.844 24.318 7.351 1.00 38.00 172 ARG A C 1
ATOM 1396 O O . ARG A 1 172 ? -27.066 24.233 6.146 1.00 38.00 172 ARG A O 1
ATOM 1403 N N . ALA A 1 173 ? -27.634 24.949 8.214 1.00 41.31 173 ALA A N 1
ATOM 1404 C CA . ALA A 1 173 ? -28.510 26.019 7.796 1.00 41.31 173 ALA A CA 1
ATOM 1405 C C . ALA A 1 173 ? -27.660 26.940 6.918 1.00 41.31 173 ALA A C 1
ATOM 1407 O O . ALA A 1 173 ? -26.613 27.430 7.349 1.00 41.31 173 ALA A O 1
ATOM 1408 N N . THR A 1 174 ? -28.044 27.062 5.655 1.00 40.56 174 THR A N 1
ATOM 1409 C CA . THR A 1 174 ? -27.574 28.123 4.781 1.00 40.56 174 THR A CA 1
ATOM 1410 C C . THR A 1 174 ? -28.064 29.417 5.409 1.00 40.56 174 THR A C 1
ATOM 1412 O O . THR A 1 174 ? -29.199 29.830 5.185 1.00 40.56 174 THR A O 1
ATOM 1415 N N . ASP A 1 175 ? -27.243 29.984 6.287 1.00 40.03 175 ASP A N 1
ATOM 1416 C CA . ASP A 1 175 ? -27.442 31.327 6.796 1.00 40.03 175 ASP A CA 1
ATOM 1417 C C . ASP A 1 175 ? -27.090 32.272 5.647 1.00 40.03 175 ASP A C 1
ATOM 1419 O O . ASP A 1 175 ? -25.925 32.465 5.285 1.00 40.03 175 ASP A O 1
ATOM 1423 N N . CYS A 1 176 ? -28.136 32.736 4.970 1.00 42.00 176 CYS A N 1
ATOM 1424 C CA . CYS A 1 176 ? -28.071 33.803 3.992 1.00 42.00 176 CYS A CA 1
ATOM 1425 C C . CYS A 1 176 ? -27.640 35.086 4.712 1.00 42.00 176 CYS A C 1
ATOM 1427 O O . CYS A 1 176 ? -28.473 35.803 5.261 1.00 42.00 176 CYS A O 1
ATOM 1429 N N . GLY A 1 177 ? -26.343 35.392 4.690 1.00 42.19 177 GLY A N 1
ATOM 1430 C CA . GLY A 1 177 ? -25.863 36.742 4.981 1.00 42.19 177 GLY A CA 1
ATOM 1431 C C . GLY A 1 177 ? -26.295 37.711 3.866 1.00 42.19 177 GLY A C 1
ATOM 1432 O O . GLY A 1 177 ? -26.284 37.315 2.696 1.00 42.19 177 GLY A O 1
ATOM 1433 N N . PRO A 1 178 ? -26.710 38.951 4.189 1.00 44.66 178 PRO A N 1
ATOM 1434 C CA . PRO A 1 178 ? -27.192 39.902 3.192 1.00 44.66 178 PRO A CA 1
ATOM 1435 C C . PRO A 1 178 ? -26.043 40.404 2.301 1.00 44.66 178 PRO A C 1
ATOM 1437 O O . PRO A 1 178 ? -24.897 40.446 2.752 1.00 44.66 178 PRO A O 1
ATOM 1440 N N . PRO A 1 179 ? -26.326 40.797 1.046 1.00 51.41 179 PRO A N 1
ATOM 1441 C CA . PRO A 1 179 ? -25.288 41.179 0.107 1.00 51.41 179 PRO A CA 1
ATOM 1442 C C . PRO A 1 179 ? -24.965 42.663 0.269 1.00 51.41 179 PRO A C 1
ATOM 1444 O O . PRO A 1 179 ? -25.697 43.477 -0.278 1.00 51.41 179 PRO A O 1
ATOM 1447 N N . PHE A 1 180 ? -23.889 43.000 0.981 1.00 50.72 180 PHE A N 1
ATOM 1448 C CA . PHE A 1 180 ? -23.089 44.214 0.763 1.00 50.72 180 PHE A CA 1
ATOM 1449 C C . PHE A 1 180 ? -21.647 43.968 1.205 1.00 50.72 180 PHE A C 1
ATOM 1451 O O . PHE A 1 180 ? -21.460 43.454 2.331 1.00 50.72 180 PHE A O 1
#

Secondary structure (DSSP, 8-state):
----EEEEEETSS---HHHHHHHHHHHHHHTTTS-EEEEESS-GGGHHHHSTT-THHHHHHHHHHTT-------S--HHHHHHHHHHHHHHHHHHHHHS--S-TT-----PPPPTTS-SSS------TT--HHHHHHHHHHHHHHHHHHHHHHHHHHHHHHHHHTS--------------

Radius of gyration: 25.56 Å; Cα contacts (8 Å, |Δi|>4): 91; chains: 1; bounding box: 53×68×64 Å

Mean predicted aligned error: 17.73 Å

Organism: NCBI:txid627669

Sequence (180 aa):
MLPATLIDEVGYLSYSNRHADLRFELISRRYGARSTIVTTNKPFPEWSEVFPNAACIVALVDRLVHRAEVISIEGESYRLKEARERTEARARQRSAKKSYPEDRSCLMSHKPLLPSGRRRGLPFIVPDDWTPDQAFAVFELLDDLVTVITDFYGDRLHELLRERRRPAVATRATDCGPPF

pLDDT: mean 75.93, std 15.4, range [38.0, 92.62]

InterPro domains:
  IPR002611 IstB-like ATP-binding domain [PF01695] (6-84)
  IPR027417 P-loop containing nucleoside triphosphate hydrolase [G3DSA:3.40.50.300] (2-90)